Protein AF-A0A7X6HNA1-F1 (afdb_monomer_lite)

Radius of gyration: 26.07 Å; chains: 1; bounding box: 60×42×74 Å

Secondary structure (DSSP, 8-state):
-PPPPPPEEEEETTEEEEEEEPGGG--EEEEEE-TTS-EEEPPPBSSHHHHHHHHHHHHHHHHHHHHHHHHHHHHHHHHHHHHHHH-EEEEEEETTTEEEEEEEEE--S-HHHHHHHHHTTSB---SSTTT--EEEE-HHHHHHHHHHHHHHT-TTHHHHHHHHGGGTHHHHHHHHHHHHHH--

Structure (mmCIF, N/CA/C/O backbone):
data_AF-A0A7X6HNA1-F1
#
_entry.id   AF-A0A7X6HNA1-F1
#
loop_
_atom_site.group_PDB
_atom_site.id
_atom_site.type_symbol
_atom_site.label_atom_id
_atom_site.label_alt_id
_atom_site.label_comp_id
_atom_site.label_asym_id
_atom_site.label_entity_id
_atom_site.label_seq_id
_atom_site.pdbx_PDB_ins_code
_atom_site.Cartn_x
_atom_site.Cartn_y
_atom_site.Cartn_z
_atom_site.occupancy
_atom_site.B_iso_or_equiv
_atom_site.auth_seq_id
_atom_site.auth_comp_id
_atom_site.auth_asym_id
_atom_site.auth_atom_id
_atom_site.pdbx_PDB_model_num
ATOM 1 N N . MET A 1 1 ? -29.142 -7.183 45.580 1.00 52.72 1 MET A N 1
ATOM 2 C CA . MET A 1 1 ? -28.431 -7.664 44.374 1.00 52.72 1 MET A CA 1
ATOM 3 C C . MET A 1 1 ? -27.843 -6.462 43.647 1.00 52.72 1 MET A C 1
ATOM 5 O O . MET A 1 1 ? -28.552 -5.460 43.556 1.00 52.72 1 MET A O 1
ATOM 9 N N . PRO A 1 2 ? -26.581 -6.504 43.185 1.00 60.44 2 PRO A N 1
ATOM 10 C CA . PRO A 1 2 ? -26.037 -5.451 42.328 1.00 60.44 2 PRO A CA 1
ATOM 11 C C . PRO A 1 2 ? -26.862 -5.357 41.035 1.00 60.44 2 PRO A C 1
ATOM 13 O O . PRO A 1 2 ? -27.347 -6.368 40.528 1.00 60.44 2 PRO A O 1
ATOM 16 N N . LYS A 1 3 ? -27.082 -4.138 40.528 1.00 67.38 3 LYS A N 1
ATOM 17 C CA . LYS A 1 3 ? -27.811 -3.939 39.266 1.00 67.38 3 LYS A CA 1
ATOM 18 C C . LYS A 1 3 ? -27.011 -4.570 38.116 1.00 67.38 3 LYS A C 1
ATOM 20 O O . LYS A 1 3 ? -25.795 -4.381 38.088 1.00 67.38 3 LYS A O 1
ATOM 25 N N . PRO A 1 4 ? -27.663 -5.266 37.165 1.00 77.75 4 PRO A N 1
ATOM 26 C CA . PRO A 1 4 ? -26.974 -5.782 35.990 1.00 77.75 4 PRO A CA 1
ATOM 27 C C . PRO A 1 4 ? -26.351 -4.620 35.214 1.00 77.75 4 PRO A C 1
ATOM 29 O O . PRO A 1 4 ? -26.983 -3.570 35.040 1.00 77.75 4 PRO A O 1
ATOM 32 N N . PHE A 1 5 ? -25.103 -4.802 34.780 1.00 82.88 5 PHE A N 1
ATOM 33 C CA . PHE A 1 5 ? -24.411 -3.819 33.956 1.00 82.88 5 PHE A CA 1
ATOM 34 C C . PHE A 1 5 ? -25.204 -3.586 32.666 1.00 82.88 5 PHE A C 1
ATOM 36 O O . PHE A 1 5 ? -25.621 -4.536 32.003 1.00 82.88 5 PHE A O 1
ATOM 43 N N . ARG A 1 6 ? -25.433 -2.317 32.320 1.00 88.38 6 ARG A N 1
ATOM 44 C CA . ARG A 1 6 ? -26.079 -1.934 31.063 1.00 88.38 6 ARG A CA 1
ATOM 45 C C . ARG A 1 6 ? -24.996 -1.533 30.067 1.00 88.38 6 ARG A C 1
ATOM 47 O O . ARG A 1 6 ? -24.161 -0.713 30.445 1.00 88.38 6 ARG A O 1
ATOM 54 N N . PRO A 1 7 ? -25.016 -2.062 28.832 1.00 93.75 7 PRO A N 1
ATOM 55 C CA . PRO A 1 7 ? -24.074 -1.640 27.811 1.00 93.75 7 PRO A CA 1
ATOM 56 C C . PRO A 1 7 ? -24.101 -0.129 27.600 1.00 93.75 7 PRO A C 1
ATOM 58 O O . PRO A 1 7 ? -25.164 0.497 27.619 1.00 93.75 7 PRO A O 1
ATOM 61 N N . GLU A 1 8 ? -22.924 0.451 27.397 1.00 95.62 8 GLU A N 1
ATOM 62 C CA . GLU A 1 8 ? -22.761 1.882 27.157 1.00 95.62 8 GLU A CA 1
ATOM 63 C C . GLU A 1 8 ? -22.101 2.107 25.809 1.00 95.62 8 GLU A C 1
ATOM 65 O O . GLU A 1 8 ? -21.039 1.548 25.542 1.00 95.62 8 GLU A O 1
ATOM 70 N N . THR A 1 9 ? -22.706 2.964 24.992 1.00 97.19 9 THR A N 1
ATOM 71 C CA . THR A 1 9 ? -22.245 3.253 23.634 1.00 97.19 9 THR A CA 1
ATOM 72 C C . THR A 1 9 ? -21.719 4.678 23.528 1.00 97.19 9 THR A C 1
ATOM 74 O O . THR A 1 9 ? -22.339 5.621 24.022 1.00 97.19 9 THR A O 1
ATOM 77 N N . ARG A 1 10 ? -20.588 4.846 22.842 1.00 97.31 10 ARG A N 1
ATOM 78 C CA . ARG A 1 10 ? -20.017 6.139 22.447 1.00 97.31 10 ARG A CA 1
ATOM 79 C C . ARG A 1 10 ? -19.666 6.121 20.967 1.00 97.31 10 ARG A C 1
ATOM 81 O O . ARG A 1 10 ? -19.427 5.066 20.394 1.00 97.31 10 ARG A O 1
ATOM 88 N N . SER A 1 11 ? -19.624 7.301 20.358 1.00 95.38 11 SER A N 1
ATOM 89 C CA . SER A 1 11 ? -19.201 7.459 18.965 1.00 95.38 11 SER A CA 1
ATOM 90 C C . SER A 1 11 ? -17.741 7.901 18.888 1.00 95.38 11 SER A C 1
ATOM 92 O O . SER A 1 11 ? -17.325 8.785 19.639 1.00 95.38 11 SER A O 1
ATOM 94 N N . ARG A 1 12 ? -16.973 7.315 17.965 1.00 94.12 12 ARG A N 1
ATOM 95 C CA . ARG A 1 12 ? -15.605 7.739 17.626 1.00 94.12 12 ARG A CA 1
ATOM 96 C C . ARG A 1 12 ? -15.414 7.643 16.118 1.00 94.12 12 ARG A C 1
ATOM 98 O O . ARG A 1 12 ? -15.560 6.570 15.557 1.00 94.12 12 ARG A O 1
ATOM 105 N N . TYR A 1 13 ? -15.146 8.759 15.438 1.00 93.06 13 TYR A N 1
ATOM 106 C CA . TYR A 1 13 ? -15.016 8.801 13.969 1.00 93.06 13 TYR A CA 1
ATOM 107 C C . TYR A 1 13 ? -16.172 8.113 13.212 1.00 93.06 13 TYR A C 1
ATOM 109 O O . TYR A 1 13 ? -15.956 7.431 12.214 1.00 93.06 13 TYR A O 1
ATOM 117 N N . LYS A 1 14 ? -17.414 8.291 13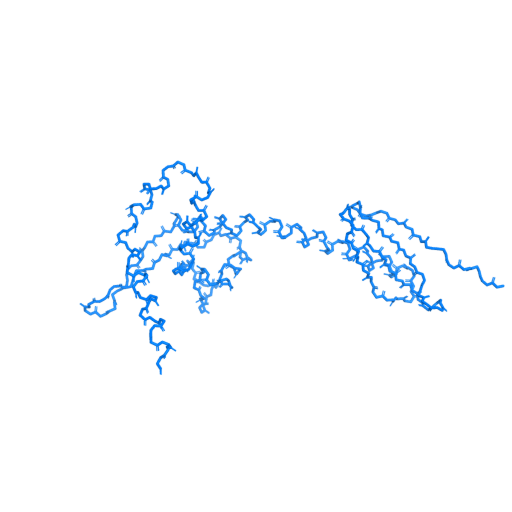.688 1.00 95.50 14 LYS A N 1
ATOM 118 C CA . LYS A 1 14 ? -18.637 7.630 13.180 1.00 95.50 14 LYS A CA 1
ATOM 119 C C . LYS A 1 14 ? -18.719 6.115 13.428 1.00 95.50 14 LYS A C 1
ATOM 121 O O . LYS A 1 14 ? -19.705 5.509 13.024 1.00 95.50 14 LYS A O 1
ATOM 126 N N . TRP A 1 15 ? -17.746 5.511 14.104 1.00 97.50 15 TRP A N 1
ATOM 127 C CA . TRP A 1 15 ? -17.880 4.164 14.652 1.00 97.50 15 TRP A CA 1
ATOM 128 C C . TRP A 1 15 ? -18.720 4.195 15.922 1.00 97.50 15 TRP A C 1
ATOM 130 O O . TRP A 1 15 ? -18.574 5.105 16.743 1.00 97.50 15 TRP A O 1
ATOM 140 N N . SER A 1 16 ? -19.555 3.176 16.100 1.00 98.00 16 SER A N 1
ATOM 141 C CA . SER A 1 16 ? -20.204 2.893 17.377 1.00 98.00 16 SER A CA 1
ATOM 142 C C . SER A 1 16 ? -19.268 2.041 18.220 1.00 98.00 16 SER A C 1
ATOM 144 O O . SER A 1 16 ? -18.814 1.001 17.762 1.00 98.00 16 SER A O 1
ATOM 146 N N . VAL A 1 17 ? -18.973 2.469 19.440 1.00 98.06 17 VAL A N 1
ATOM 147 C CA . VAL A 1 17 ? -18.101 1.763 20.381 1.00 98.06 17 VAL A CA 1
ATOM 148 C C . VAL A 1 17 ? -18.929 1.458 21.618 1.00 98.06 17 VAL A C 1
ATOM 150 O O . VAL A 1 17 ? -19.310 2.380 22.340 1.00 98.06 17 VAL A O 1
ATOM 153 N N . THR A 1 18 ? -19.237 0.186 21.845 1.00 98.12 18 THR A N 1
ATOM 154 C CA . THR A 1 18 ? -20.136 -0.259 22.912 1.00 98.12 18 THR A CA 1
ATOM 155 C C . THR A 1 18 ? -19.400 -1.166 23.884 1.00 98.12 18 THR A C 1
ATOM 157 O O . THR A 1 18 ? -18.843 -2.184 23.484 1.00 98.12 18 THR A O 1
ATOM 160 N N . ILE A 1 19 ? -19.411 -0.811 25.168 1.00 96.94 19 ILE A N 1
ATOM 161 C CA . ILE A 1 19 ? -18.873 -1.667 26.229 1.00 96.94 19 ILE A CA 1
ATOM 162 C C . ILE A 1 19 ? -19.932 -2.644 26.706 1.00 96.94 19 ILE A C 1
ATOM 164 O O . ILE A 1 19 ? -21.063 -2.255 26.996 1.00 96.94 19 ILE A O 1
ATOM 168 N N . TYR A 1 20 ? -19.502 -3.881 26.905 1.00 94.81 20 TYR A N 1
ATOM 169 C CA . TYR A 1 20 ? -20.259 -4.955 27.523 1.00 94.81 20 TYR A CA 1
ATOM 170 C C . TYR A 1 20 ? -19.520 -5.470 28.760 1.00 94.81 20 TYR A C 1
ATOM 172 O O . TYR A 1 20 ? -18.295 -5.379 28.854 1.00 94.81 20 TYR A O 1
ATOM 180 N N . ALA A 1 21 ? -20.269 -6.028 29.710 1.00 92.56 21 ALA A N 1
ATOM 181 C CA . ALA A 1 21 ? -19.689 -6.865 30.755 1.00 92.56 21 ALA A CA 1
ATOM 182 C C . ALA A 1 21 ? -19.438 -8.271 30.189 1.00 92.56 21 ALA A C 1
ATOM 184 O O . ALA A 1 21 ? -20.231 -8.761 29.380 1.00 92.56 21 ALA A O 1
ATOM 185 N N . GLY A 1 22 ? -18.346 -8.909 30.607 1.00 84.62 22 GLY A N 1
ATOM 186 C CA . GLY A 1 22 ? -18.059 -10.299 30.265 1.00 84.62 22 GLY A CA 1
ATOM 187 C C . GLY A 1 22 ? -19.101 -11.264 30.840 1.00 84.62 22 GLY A C 1
ATOM 188 O O . GLY A 1 22 ? -19.898 -10.911 31.719 1.00 84.62 22 GLY A O 1
ATOM 189 N N . SER A 1 23 ? -19.106 -12.500 30.336 1.00 78.56 23 SER A N 1
ATOM 190 C CA . SER A 1 23 ? -19.954 -13.570 30.872 1.00 78.56 23 SER A CA 1
ATOM 191 C C . SER A 1 23 ? -19.715 -13.736 32.375 1.00 78.56 23 SER A C 1
ATOM 193 O O . SER A 1 23 ? -18.582 -13.653 32.840 1.00 78.56 23 SER A O 1
ATOM 195 N N . GLU A 1 24 ? -20.797 -13.921 33.135 1.00 74.12 24 GLU A N 1
ATOM 196 C CA . GLU A 1 24 ? -20.781 -14.026 34.607 1.00 74.12 24 GLU A CA 1
ATOM 197 C C . GLU A 1 24 ? -20.286 -12.766 35.350 1.00 74.12 24 GLU A C 1
ATOM 199 O O . GLU A 1 24 ? -20.040 -12.801 36.552 1.00 74.12 24 GLU A O 1
ATOM 204 N N . GLY A 1 25 ? -20.194 -11.620 34.662 1.00 67.38 25 GLY A N 1
ATOM 205 C CA . GLY A 1 25 ? -19.756 -10.356 35.263 1.00 67.38 25 GLY A CA 1
ATOM 206 C C . GLY A 1 25 ? -18.242 -10.249 35.440 1.00 67.38 25 GLY A C 1
ATOM 207 O O . GLY A 1 25 ? -17.772 -9.352 36.142 1.00 67.38 25 GLY A O 1
ATOM 208 N N . VAL A 1 26 ? -17.477 -11.142 34.806 1.00 82.50 26 VAL A N 1
ATOM 209 C CA . VAL A 1 26 ? -16.015 -11.110 34.837 1.00 82.50 26 VAL A CA 1
ATOM 210 C C . VAL A 1 26 ? -15.509 -10.178 33.738 1.00 82.50 26 VAL A C 1
ATOM 212 O O . VAL A 1 26 ? -15.507 -10.516 32.556 1.00 82.50 26 VAL A O 1
ATOM 215 N N . GLY A 1 27 ? -15.080 -8.985 34.147 1.00 91.69 27 GLY A N 1
ATOM 216 C CA . GLY A 1 27 ? -14.442 -7.998 33.279 1.00 91.69 27 GLY A CA 1
ATOM 217 C C . GLY A 1 27 ? -15.374 -7.309 32.276 1.00 91.69 27 GLY A C 1
ATOM 218 O O . GLY A 1 27 ? -16.601 -7.408 32.331 1.00 91.69 27 GLY A O 1
ATOM 219 N N . PHE A 1 28 ? -14.760 -6.572 31.357 1.00 95.50 28 PHE A N 1
ATOM 220 C CA . PHE A 1 28 ? -15.397 -5.748 30.337 1.00 95.50 28 PHE A CA 1
ATOM 221 C C . PHE A 1 28 ? -14.716 -5.966 28.993 1.00 95.50 28 PHE A C 1
ATOM 223 O O . PHE A 1 28 ? -13.505 -6.140 28.937 1.00 95.50 28 PHE A O 1
ATOM 230 N N . TYR A 1 29 ? -15.473 -5.896 27.908 1.00 95.81 29 TYR A N 1
ATOM 231 C CA . TYR A 1 29 ? -14.929 -5.850 26.554 1.00 95.81 29 TYR A CA 1
ATOM 232 C C . TYR A 1 29 ? -15.700 -4.826 25.733 1.00 95.81 29 TYR A C 1
ATOM 234 O O . TYR A 1 29 ? -16.777 -4.369 26.130 1.00 95.81 29 TYR A O 1
ATOM 242 N N . THR A 1 30 ? -15.151 -4.481 24.577 1.00 97.44 30 THR A N 1
ATOM 243 C CA . THR A 1 30 ? -15.739 -3.485 23.693 1.00 97.44 30 THR A CA 1
ATOM 244 C C . THR A 1 30 ? -16.028 -4.089 22.331 1.00 97.44 30 THR A C 1
ATOM 246 O O . THR A 1 30 ? -15.174 -4.757 21.751 1.00 97.44 30 THR A O 1
ATOM 249 N N . GLU A 1 31 ? -17.223 -3.825 21.810 1.00 98.12 31 GLU A N 1
ATOM 250 C CA . GLU A 1 31 ? -17.587 -4.054 20.416 1.00 98.12 31 GLU A CA 1
ATOM 251 C C . GLU A 1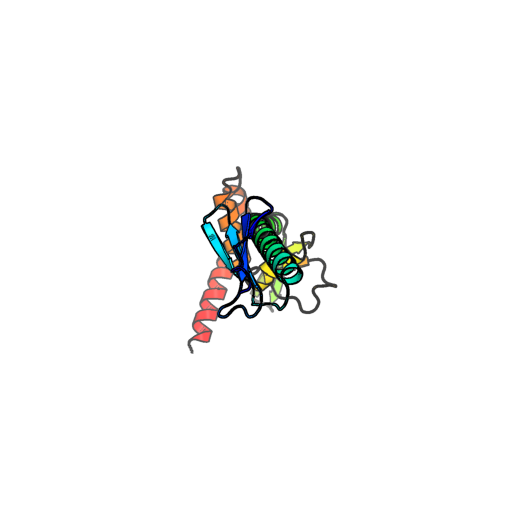 31 ? -17.568 -2.719 19.665 1.00 98.12 31 GLU A C 1
ATOM 253 O O . GLU A 1 31 ? -18.215 -1.749 20.065 1.00 98.12 31 GLU A O 1
ATOM 258 N N . CYS A 1 32 ? -16.809 -2.664 18.578 1.00 98.00 32 CYS A N 1
ATOM 259 C CA . CYS A 1 32 ? -16.664 -1.505 17.713 1.00 98.00 32 CYS A CA 1
ATOM 260 C C . CYS A 1 32 ? -17.304 -1.818 16.359 1.00 98.00 32 CYS A C 1
ATOM 262 O O . CYS A 1 32 ? -16.845 -2.715 15.655 1.00 98.00 32 CYS A O 1
ATOM 264 N N . ILE A 1 33 ? -18.331 -1.065 15.974 1.00 98.00 33 ILE A N 1
ATOM 265 C CA . ILE A 1 33 ? -19.058 -1.234 14.714 1.00 98.00 33 ILE A CA 1
ATOM 266 C C . ILE A 1 33 ? -18.724 -0.068 13.786 1.00 98.00 33 ILE A C 1
ATOM 268 O O . ILE A 1 33 ? -18.934 1.100 14.133 1.00 98.00 33 ILE A O 1
ATOM 272 N N . SER A 1 34 ? -18.203 -0.384 12.604 1.00 97.06 34 SER A N 1
ATOM 273 C CA . SER A 1 34 ? -17.822 0.599 11.595 1.00 97.06 34 SER A CA 1
ATOM 274 C C . SER A 1 34 ? -19.037 1.191 10.876 1.00 97.06 34 SER A C 1
ATOM 276 O O . SER A 1 34 ? -20.095 0.560 10.823 1.00 97.06 34 SER A O 1
ATOM 278 N N . PRO A 1 35 ? -18.892 2.355 10.214 1.00 95.25 35 PRO A N 1
ATOM 279 C CA . PRO A 1 35 ? -19.945 2.914 9.363 1.00 95.25 35 PRO A CA 1
ATOM 280 C C . PRO A 1 35 ? -20.406 1.982 8.232 1.00 95.25 35 PRO A C 1
ATOM 282 O O . PRO A 1 35 ? -21.491 2.166 7.692 1.00 95.25 35 PRO A O 1
ATOM 285 N N . LYS A 1 36 ? -19.575 1.000 7.856 1.00 94.12 36 LYS A N 1
ATOM 286 C CA . LYS A 1 36 ? -19.866 -0.001 6.821 1.00 94.12 36 LYS A CA 1
ATOM 287 C C . LYS A 1 36 ? -20.388 -1.324 7.407 1.00 94.12 36 LYS A C 1
ATOM 289 O O . LYS A 1 36 ? -20.547 -2.284 6.666 1.00 94.12 36 LYS A O 1
ATOM 294 N N . GLY A 1 37 ? -20.616 -1.392 8.722 1.00 94.81 37 GLY A N 1
ATOM 295 C CA . GLY A 1 37 ? -21.125 -2.581 9.412 1.00 94.81 37 GLY A CA 1
ATOM 296 C C . GLY A 1 37 ? -20.066 -3.619 9.801 1.00 94.81 37 GLY A C 1
ATOM 297 O O . GLY A 1 37 ? -20.430 -4.703 10.245 1.00 94.81 37 GLY A O 1
ATOM 298 N N . ALA A 1 38 ? -18.770 -3.318 9.664 1.00 95.38 38 ALA A N 1
ATOM 299 C CA . ALA A 1 38 ? -17.714 -4.215 10.139 1.00 95.38 38 ALA A CA 1
ATOM 300 C C . ALA A 1 38 ? -17.660 -4.198 11.671 1.00 95.38 38 ALA A C 1
ATOM 302 O O . ALA A 1 38 ? -17.702 -3.123 12.268 1.00 95.38 38 ALA A O 1
ATOM 303 N N . ILE A 1 39 ? -17.544 -5.368 12.295 1.00 97.56 39 ILE A N 1
ATOM 304 C CA . ILE A 1 39 ? -17.547 -5.515 13.753 1.00 97.56 39 ILE A CA 1
ATOM 305 C C . ILE A 1 39 ? -16.159 -5.954 14.210 1.00 97.56 39 ILE A C 1
ATOM 307 O O . ILE A 1 39 ? -15.644 -6.971 13.750 1.00 97.56 39 ILE A O 1
ATOM 311 N N . LEU A 1 40 ? -15.573 -5.204 15.139 1.00 97.38 40 LEU A N 1
ATOM 312 C CA . LEU A 1 40 ? -14.322 -5.535 15.815 1.00 97.38 40 LEU A CA 1
ATOM 313 C C . LEU A 1 40 ? -14.580 -5.672 17.315 1.00 97.38 40 LEU A C 1
ATOM 315 O O . LEU A 1 40 ? -15.389 -4.934 17.872 1.00 97.38 40 LEU A O 1
ATOM 319 N N . ARG A 1 41 ? -13.890 -6.597 17.981 1.00 97.19 41 ARG A N 1
ATOM 320 C CA . ARG A 1 41 ? -14.023 -6.809 19.427 1.00 97.19 41 ARG A CA 1
ATOM 321 C C . ARG A 1 41 ? -12.665 -6.790 20.105 1.00 97.19 41 ARG A C 1
ATOM 323 O O . ARG A 1 41 ? -11.686 -7.271 19.541 1.00 97.19 41 ARG A O 1
ATOM 330 N N . THR A 1 42 ? -12.616 -6.219 21.301 1.00 96.81 42 THR A N 1
ATOM 331 C CA . THR A 1 42 ? -11.433 -6.295 22.162 1.00 96.81 42 THR A CA 1
ATOM 332 C C . THR A 1 42 ? -11.442 -7.584 22.972 1.00 96.81 42 THR A C 1
ATOM 334 O O . THR A 1 42 ? -12.474 -8.241 23.118 1.00 96.81 42 THR A O 1
ATOM 337 N N . GLU A 1 43 ? -10.295 -7.907 23.558 1.00 94.56 43 GLU A N 1
ATOM 338 C CA . GLU A 1 43 ? -10.230 -8.884 24.639 1.00 94.56 43 GLU A CA 1
ATOM 339 C C . GLU A 1 43 ? -10.951 -8.356 25.892 1.00 94.56 43 GLU A C 1
ATOM 341 O O . GLU A 1 43 ? -11.266 -7.163 26.004 1.00 94.56 43 GLU A O 1
ATOM 346 N N . ILE A 1 44 ? -11.233 -9.264 26.827 1.00 95.00 44 ILE A N 1
ATOM 347 C CA . ILE A 1 44 ? -11.818 -8.922 28.124 1.00 95.00 44 ILE A CA 1
ATOM 348 C C . ILE A 1 44 ? -10.727 -8.321 29.018 1.00 95.00 44 ILE A C 1
ATOM 350 O O . ILE A 1 44 ? -9.638 -8.875 29.146 1.00 95.00 44 ILE A O 1
ATOM 354 N N . CYS A 1 45 ? -11.030 -7.211 29.685 1.00 94.00 45 CYS A N 1
ATOM 355 C CA . CYS A 1 45 ? -10.165 -6.565 30.665 1.00 94.00 45 CYS A CA 1
ATOM 356 C C . CYS A 1 45 ? -10.885 -6.316 31.994 1.00 94.00 45 CYS A C 1
ATOM 358 O O . CYS A 1 45 ? -12.109 -6.352 32.084 1.00 94.00 45 CYS A O 1
ATOM 360 N N . ASN A 1 46 ? -10.123 -6.035 33.048 1.00 92.69 46 ASN A N 1
ATOM 361 C CA . ASN A 1 46 ? -10.655 -6.016 34.415 1.00 92.69 46 ASN A CA 1
ATOM 362 C C . ASN A 1 46 ? -11.505 -4.782 34.741 1.00 92.69 46 ASN A C 1
ATOM 364 O O . ASN A 1 46 ? -12.329 -4.827 35.651 1.00 92.69 46 ASN A O 1
ATOM 368 N N . ASP A 1 47 ? -11.323 -3.682 34.010 1.00 93.44 47 ASP A N 1
ATOM 369 C CA . ASP A 1 47 ? -12.025 -2.432 34.265 1.00 93.44 47 ASP A CA 1
ATOM 370 C C . ASP A 1 47 ? -12.555 -1.780 32.982 1.00 93.44 47 ASP A C 1
ATOM 372 O O . ASP A 1 47 ? -12.064 -1.979 31.869 1.00 93.44 47 ASP A O 1
ATOM 376 N N . LYS A 1 48 ? -13.588 -0.960 33.166 1.00 93.50 48 LYS A N 1
ATOM 377 C CA . LYS A 1 48 ? -14.293 -0.265 32.090 1.00 93.50 48 LYS A CA 1
ATOM 378 C C . LYS A 1 48 ? -13.432 0.791 31.387 1.00 93.50 48 LYS A C 1
ATOM 380 O O . LYS A 1 48 ? -13.639 1.051 30.204 1.00 93.50 48 LYS A O 1
ATOM 385 N N . GLY A 1 49 ? -12.507 1.432 32.103 1.00 95.00 49 GLY A N 1
ATOM 386 C CA . GLY A 1 49 ? -11.607 2.435 31.533 1.00 95.00 49 GLY A CA 1
ATOM 387 C C . GLY A 1 49 ? -10.664 1.804 30.513 1.00 95.00 49 GLY A C 1
ATOM 388 O O . GLY A 1 49 ? -10.567 2.287 29.384 1.00 95.00 49 GLY A O 1
ATOM 389 N N . SER A 1 50 ? -10.069 0.669 30.876 1.00 96.12 50 SER A N 1
ATOM 390 C CA . SER A 1 50 ? -9.255 -0.153 29.982 1.00 96.12 50 SER A CA 1
ATOM 391 C C . SER A 1 50 ? -10.045 -0.618 28.760 1.00 96.12 50 SER A C 1
ATOM 393 O O . SER A 1 50 ? -9.546 -0.494 27.643 1.00 96.12 50 SER A O 1
ATOM 395 N N . ALA A 1 51 ? -11.298 -1.059 28.926 1.00 96.38 51 ALA A N 1
ATOM 396 C CA . ALA A 1 51 ? -12.131 -1.496 27.800 1.00 96.38 51 ALA A CA 1
ATOM 397 C C . ALA A 1 51 ? -12.400 -0.346 26.814 1.00 96.38 51 ALA A C 1
ATOM 399 O O . ALA A 1 51 ? -12.263 -0.529 25.600 1.00 96.38 51 ALA A O 1
ATOM 400 N N . TRP A 1 52 ? -12.697 0.862 27.316 1.00 97.44 52 TRP A N 1
ATOM 401 C CA . TRP A 1 52 ? -12.829 2.054 26.469 1.00 97.44 52 TRP A CA 1
ATOM 402 C C . TRP A 1 52 ? -11.542 2.340 25.701 1.00 97.44 52 TRP A C 1
ATOM 404 O O . TRP A 1 52 ? -11.588 2.550 24.489 1.00 97.44 52 TRP A O 1
ATOM 414 N N . GLN A 1 53 ? -10.399 2.336 26.391 1.00 97.38 53 GLN A N 1
ATOM 415 C CA . GLN A 1 53 ? -9.113 2.632 25.768 1.00 97.38 53 GLN A CA 1
ATOM 416 C C . GLN A 1 53 ? -8.760 1.601 24.691 1.00 97.38 53 GLN A C 1
ATOM 418 O O . GLN A 1 53 ? -8.354 1.980 23.593 1.00 97.38 53 GLN A O 1
ATOM 423 N N . GLN A 1 54 ? -8.959 0.310 24.966 1.00 97.44 54 GLN A N 1
ATOM 424 C CA . GLN A 1 54 ? -8.741 -0.750 23.983 1.00 97.44 54 GLN A CA 1
ATOM 425 C C . GLN A 1 54 ? -9.662 -0.590 22.770 1.00 97.44 54 GLN A C 1
ATOM 427 O O . GLN A 1 54 ? -9.192 -0.689 21.637 1.00 97.44 54 GLN A O 1
ATOM 432 N N . GLY A 1 55 ? -10.945 -0.284 22.988 1.00 97.88 55 GLY A N 1
ATOM 433 C CA . GLY A 1 55 ? -11.910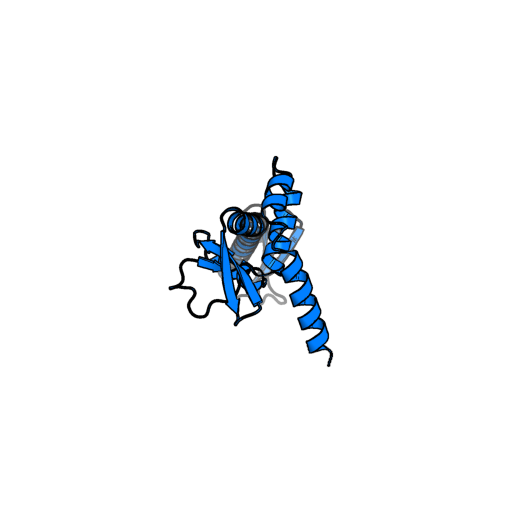 -0.063 21.912 1.00 97.88 55 GLY A CA 1
ATOM 434 C C . GLY A 1 55 ? -11.537 1.122 21.025 1.00 97.88 55 GLY A C 1
ATOM 435 O O . GLY A 1 55 ? -11.553 1.014 19.801 1.00 97.88 55 GLY A O 1
ATOM 436 N N . TYR A 1 56 ? -11.121 2.239 21.626 1.00 98.00 56 TYR A N 1
ATOM 437 C CA . TYR A 1 56 ? -10.644 3.406 20.883 1.00 98.00 56 TYR A CA 1
ATOM 438 C C . TYR A 1 56 ? -9.359 3.116 20.107 1.00 98.00 56 TYR A C 1
ATOM 440 O O . TYR A 1 56 ? -9.300 3.426 18.921 1.00 98.00 56 TYR A O 1
ATOM 448 N N . ASN A 1 57 ? -8.381 2.447 20.722 1.00 97.88 57 ASN A N 1
ATOM 449 C CA . ASN A 1 57 ? -7.154 2.031 20.040 1.00 97.88 57 ASN A CA 1
ATOM 450 C C . ASN A 1 57 ? -7.439 1.069 18.876 1.00 97.88 57 ASN A C 1
ATOM 452 O O . ASN A 1 57 ? -6.696 1.036 17.898 1.00 97.88 57 ASN A O 1
ATOM 456 N N . LEU A 1 58 ? -8.479 0.240 18.986 1.00 97.56 58 LEU A N 1
ATOM 457 C CA . LEU A 1 58 ? -8.899 -0.669 17.922 1.00 97.56 58 LEU A CA 1
ATOM 458 C C . LEU A 1 58 ? -9.515 0.097 16.744 1.00 97.56 58 LEU A C 1
ATOM 460 O O . LEU A 1 58 ? -9.142 -0.157 15.602 1.00 97.56 58 LEU A O 1
ATOM 464 N N . VAL A 1 59 ? -10.385 1.075 17.020 1.00 97.88 59 VAL A N 1
ATOM 465 C CA . VAL A 1 59 ? -10.953 1.966 15.992 1.00 97.88 59 VAL A CA 1
ATOM 466 C C . VAL A 1 59 ? -9.861 2.785 15.305 1.00 97.88 59 VAL A C 1
ATOM 468 O O . VAL A 1 59 ? -9.827 2.839 14.079 1.00 97.88 59 VAL A O 1
ATOM 471 N N . ASP A 1 60 ? -8.947 3.386 16.069 1.00 97.25 60 ASP A N 1
ATOM 472 C CA . ASP A 1 60 ? -7.870 4.215 15.517 1.00 97.25 60 ASP A CA 1
ATOM 473 C C . ASP A 1 60 ? -6.958 3.403 14.591 1.00 97.25 60 ASP A C 1
ATOM 475 O O . ASP A 1 60 ? -6.643 3.851 13.489 1.00 97.25 60 ASP A O 1
ATOM 479 N N . ARG A 1 61 ? -6.595 2.176 14.995 1.00 96.94 61 ARG A N 1
ATOM 480 C CA . ARG A 1 61 ? -5.821 1.255 14.151 1.00 96.94 61 ARG A CA 1
ATOM 481 C C . ARG A 1 61 ? -6.563 0.890 12.870 1.00 96.94 61 ARG A C 1
ATOM 483 O O . ARG A 1 61 ? -5.974 0.994 11.802 1.00 96.94 61 ARG A O 1
ATOM 490 N N . ALA A 1 62 ? -7.841 0.526 12.964 1.00 96.31 62 ALA A N 1
ATOM 491 C CA . ALA A 1 62 ? -8.642 0.165 11.796 1.00 96.31 62 ALA A CA 1
ATOM 492 C C . ALA A 1 62 ? -8.767 1.328 10.794 1.00 96.31 62 ALA A C 1
ATOM 494 O O . ALA A 1 62 ? -8.674 1.128 9.585 1.00 96.31 62 ALA A O 1
ATOM 495 N N . ILE A 1 63 ? -8.936 2.558 11.288 1.00 95.69 63 ILE A N 1
ATOM 496 C CA . ILE A 1 63 ? -8.976 3.757 10.441 1.00 95.69 63 ILE A CA 1
ATOM 497 C C . ILE A 1 63 ? -7.615 4.004 9.793 1.00 95.69 63 ILE A C 1
ATOM 499 O O . ILE A 1 63 ? -7.551 4.261 8.591 1.00 95.69 63 ILE A O 1
ATOM 503 N N . GLN A 1 64 ? -6.531 3.917 10.564 1.00 95.75 64 GLN A N 1
ATOM 504 C CA . GLN A 1 64 ? -5.186 4.126 10.040 1.00 95.75 64 GLN A CA 1
ATOM 505 C C . GLN A 1 64 ? -4.827 3.087 8.972 1.00 95.75 64 GLN A C 1
ATOM 507 O O . GLN A 1 64 ? -4.231 3.435 7.952 1.00 95.75 64 GLN A O 1
ATOM 512 N N . GLU A 1 65 ? -5.220 1.832 9.172 1.00 95.25 65 GLU A N 1
ATOM 513 C CA . GLU A 1 65 ? -5.052 0.758 8.198 1.00 95.25 65 GLU A CA 1
ATOM 514 C C . GLU A 1 65 ? -5.862 1.028 6.923 1.00 95.25 65 GLU A C 1
ATOM 516 O O . GLU A 1 65 ? -5.314 0.957 5.824 1.00 95.25 65 GLU A O 1
ATOM 521 N N . GLU A 1 66 ? -7.131 1.439 7.037 1.00 94.19 66 GLU A N 1
ATOM 522 C CA . GLU A 1 66 ? -7.944 1.803 5.869 1.00 94.19 66 GLU A CA 1
ATOM 523 C C . GLU A 1 66 ? -7.326 2.974 5.087 1.00 94.19 66 GLU A C 1
ATOM 525 O O . GLU A 1 66 ? -7.264 2.931 3.856 1.00 94.19 66 GLU A O 1
ATOM 530 N N . LEU A 1 67 ? -6.842 4.011 5.777 1.00 94.50 67 LEU A N 1
ATOM 531 C CA . LEU A 1 67 ? -6.173 5.152 5.146 1.00 94.50 67 LEU A CA 1
ATOM 532 C C . LEU A 1 67 ? -4.881 4.734 4.441 1.00 94.50 67 LEU A C 1
ATOM 534 O O . LEU A 1 67 ? -4.661 5.118 3.292 1.00 94.50 67 LEU A O 1
ATOM 538 N N . THR A 1 68 ? -4.065 3.913 5.102 1.00 95.44 68 THR A N 1
ATOM 539 C CA . THR A 1 68 ? -2.812 3.387 4.545 1.00 95.44 68 THR A CA 1
ATOM 540 C C . THR A 1 68 ? -3.088 2.540 3.306 1.00 95.44 68 THR A C 1
ATOM 542 O O . THR A 1 68 ? -2.450 2.728 2.274 1.00 95.44 68 THR A O 1
ATOM 545 N N . ASN A 1 69 ? -4.105 1.677 3.347 1.00 95.44 69 ASN A N 1
ATOM 546 C CA . ASN A 1 69 ? -4.501 0.852 2.208 1.00 95.44 69 ASN A CA 1
ATOM 547 C C . ASN A 1 69 ? -4.991 1.697 1.025 1.00 95.44 69 ASN A C 1
ATOM 549 O O . ASN A 1 69 ? -4.596 1.446 -0.116 1.00 95.44 69 ASN A O 1
ATOM 553 N N . ARG A 1 70 ? -5.800 2.736 1.275 1.00 95.81 70 ARG A N 1
ATOM 554 C CA . ARG A 1 70 ? -6.237 3.672 0.223 1.00 95.81 70 ARG A CA 1
ATOM 555 C C . ARG A 1 70 ? -5.060 4.415 -0.401 1.00 95.81 70 ARG A C 1
ATOM 557 O O . ARG A 1 70 ? -4.991 4.505 -1.623 1.00 95.81 70 ARG A O 1
ATOM 564 N N . TYR A 1 71 ? -4.138 4.910 0.423 1.00 96.56 71 TYR A N 1
ATOM 565 C CA . TYR A 1 71 ? -2.922 5.561 -0.055 1.00 96.56 71 TYR A CA 1
ATOM 566 C C . TYR A 1 71 ? -2.091 4.605 -0.917 1.00 96.56 71 TYR A C 1
ATOM 568 O O . TYR A 1 71 ? -1.804 4.917 -2.070 1.00 96.56 71 TYR A O 1
ATOM 576 N N . ASN A 1 72 ? -1.800 3.404 -0.414 1.00 97.00 72 ASN A N 1
ATOM 577 C CA . ASN A 1 72 ? -0.999 2.392 -1.104 1.00 97.00 72 ASN A CA 1
ATOM 578 C C . ASN A 1 72 ? -1.615 1.943 -2.436 1.00 97.00 72 ASN A C 1
ATOM 580 O O . ASN A 1 72 ? -0.885 1.691 -3.393 1.00 97.00 72 ASN A O 1
ATOM 584 N N . THR A 1 73 ? -2.947 1.884 -2.524 1.00 96.81 73 THR A N 1
ATOM 585 C CA . THR A 1 73 ? -3.666 1.533 -3.764 1.00 96.81 73 THR A CA 1
ATOM 586 C C . THR A 1 73 ? -3.349 2.501 -4.909 1.00 96.81 73 THR A C 1
ATOM 588 O O . THR A 1 73 ? -3.363 2.100 -6.067 1.00 96.81 73 THR A O 1
ATOM 591 N N . ILE A 1 74 ? -3.024 3.758 -4.596 1.00 96.56 74 ILE A N 1
ATOM 592 C CA . ILE A 1 74 ? -2.712 4.803 -5.579 1.00 96.56 74 ILE A CA 1
ATOM 593 C C . ILE A 1 74 ? -1.197 5.015 -5.687 1.00 96.56 74 ILE A C 1
ATOM 595 O O . ILE A 1 74 ? -0.637 5.017 -6.782 1.00 96.56 74 ILE A O 1
ATOM 599 N N . ALA A 1 75 ? -0.520 5.181 -4.551 1.00 97.81 75 ALA A N 1
ATOM 600 C CA . ALA A 1 75 ? 0.888 5.549 -4.494 1.00 97.81 75 ALA A CA 1
ATOM 601 C C . ALA A 1 75 ? 1.797 4.478 -5.100 1.00 97.81 75 ALA A C 1
ATOM 603 O O . ALA A 1 75 ? 2.736 4.817 -5.819 1.00 97.81 75 ALA A O 1
ATOM 604 N N . ILE A 1 76 ? 1.510 3.195 -4.859 1.00 98.31 76 ILE A N 1
ATOM 605 C CA . ILE A 1 76 ? 2.342 2.102 -5.365 1.00 98.31 76 ILE A CA 1
ATOM 606 C C . ILE A 1 76 ? 2.355 2.049 -6.904 1.00 98.31 76 ILE A C 1
ATOM 608 O O . ILE A 1 76 ? 3.446 2.127 -7.474 1.00 98.31 76 ILE A O 1
ATOM 612 N N . PRO A 1 77 ? 1.205 1.931 -7.604 1.00 97.94 77 PRO A N 1
ATOM 613 C CA . PRO A 1 77 ? 1.215 1.857 -9.063 1.00 97.94 77 PRO A CA 1
ATOM 614 C C . PRO A 1 77 ? 1.761 3.132 -9.714 1.00 97.94 77 PRO A C 1
ATOM 616 O O . PRO A 1 77 ? 2.531 3.036 -10.668 1.00 97.94 77 PRO A O 1
ATOM 619 N N . LEU A 1 78 ? 1.437 4.316 -9.179 1.00 97.50 78 LEU A N 1
ATOM 620 C CA . LEU A 1 78 ? 1.981 5.572 -9.703 1.00 97.50 78 LEU A CA 1
ATOM 621 C C . LEU A 1 78 ? 3.499 5.662 -9.531 1.00 97.50 78 LEU A C 1
ATOM 623 O O . LEU A 1 78 ? 4.187 6.095 -10.449 1.00 97.50 78 LEU A O 1
ATOM 627 N N . THR A 1 79 ? 4.033 5.223 -8.389 1.00 98.25 79 THR A N 1
ATOM 628 C CA . THR A 1 79 ? 5.485 5.213 -8.160 1.00 98.25 79 THR A CA 1
ATOM 629 C C . THR A 1 79 ? 6.187 4.274 -9.136 1.00 98.25 79 THR A C 1
ATOM 631 O O . THR A 1 79 ? 7.181 4.668 -9.736 1.00 98.25 79 THR A O 1
ATOM 634 N N . LEU A 1 80 ? 5.656 3.066 -9.360 1.00 98.25 80 LEU A N 1
ATOM 635 C CA . LEU A 1 80 ? 6.228 2.136 -10.337 1.00 98.25 80 LEU A CA 1
ATOM 636 C C . LEU A 1 80 ? 6.224 2.724 -11.758 1.00 98.25 80 LEU A C 1
ATOM 638 O O . LEU A 1 80 ? 7.236 2.660 -12.453 1.00 98.25 80 LEU A O 1
ATOM 642 N N . ALA A 1 81 ? 5.109 3.333 -12.170 1.00 96.69 81 ALA A N 1
ATOM 643 C CA . ALA A 1 81 ? 4.990 3.985 -13.471 1.00 96.69 81 ALA A CA 1
ATOM 644 C C . ALA A 1 81 ? 5.989 5.145 -13.628 1.00 96.69 81 ALA A C 1
ATOM 646 O O . ALA A 1 81 ? 6.664 5.244 -14.650 1.00 96.69 81 ALA A O 1
ATOM 647 N N . LEU A 1 82 ? 6.137 5.989 -12.601 1.00 96.81 82 LEU A N 1
ATOM 648 C CA . LEU A 1 82 ? 7.104 7.089 -12.598 1.00 96.81 82 LEU A CA 1
ATOM 649 C C . LEU A 1 82 ? 8.547 6.589 -12.677 1.00 96.81 82 LEU A C 1
ATOM 651 O O . LEU A 1 82 ? 9.328 7.140 -13.450 1.00 96.81 82 LEU A O 1
ATOM 655 N N . LEU A 1 83 ? 8.899 5.543 -11.925 1.00 96.94 83 LEU A N 1
ATOM 656 C CA . LEU A 1 83 ? 10.223 4.920 -11.997 1.00 96.94 83 LEU A CA 1
ATOM 657 C C . LEU A 1 83 ? 10.515 4.395 -13.406 1.00 96.94 83 LEU A C 1
ATOM 659 O O . LEU A 1 83 ? 11.616 4.588 -13.909 1.00 96.94 83 LEU A O 1
ATOM 663 N N . TYR A 1 84 ? 9.534 3.775 -14.064 1.00 94.81 84 TYR A N 1
ATOM 664 C CA . TYR A 1 84 ? 9.697 3.308 -15.439 1.00 94.81 84 TYR A CA 1
ATOM 665 C C . TYR A 1 84 ? 9.910 4.471 -16.418 1.00 94.81 84 TYR A C 1
ATOM 667 O O . TYR A 1 84 ? 10.897 4.474 -17.153 1.00 94.81 84 TYR A O 1
ATOM 675 N N . VAL A 1 85 ? 9.036 5.483 -16.395 1.00 93.56 85 VAL A N 1
ATOM 676 C CA . VAL A 1 85 ? 9.079 6.610 -17.347 1.00 93.56 85 VAL A CA 1
ATOM 677 C C . VAL A 1 85 ? 10.320 7.484 -17.156 1.00 93.56 85 VAL A C 1
ATOM 679 O O . VAL A 1 85 ? 10.931 7.893 -18.136 1.00 93.56 85 VAL A O 1
ATOM 682 N N . SER A 1 86 ? 10.715 7.751 -15.910 1.00 93.62 86 SER A N 1
ATOM 683 C CA . SER A 1 86 ? 11.903 8.563 -15.589 1.00 93.62 86 SER A CA 1
ATOM 684 C C . SER A 1 86 ? 13.215 7.773 -15.572 1.00 93.62 86 SER A C 1
ATOM 686 O O . SER A 1 86 ? 14.285 8.352 -15.371 1.00 93.62 86 SER A O 1
ATOM 688 N N . GLY A 1 87 ? 13.130 6.454 -15.740 1.00 93.19 87 GLY A N 1
ATOM 689 C CA . GLY A 1 87 ? 14.278 5.569 -15.793 1.00 93.19 87 GLY A CA 1
ATOM 690 C C . GLY A 1 87 ? 15.073 5.702 -17.087 1.00 93.19 87 GLY A C 1
ATOM 691 O O . GLY A 1 87 ? 14.662 6.339 -18.055 1.00 93.19 87 GLY A O 1
ATOM 692 N N . TRP A 1 88 ? 16.224 5.051 -17.095 1.00 91.62 88 TRP A N 1
ATOM 693 C CA . TRP A 1 88 ? 17.092 4.902 -18.250 1.00 91.62 88 TRP A CA 1
ATOM 694 C C . TRP A 1 88 ? 17.496 3.441 -18.388 1.00 91.62 88 TRP A C 1
ATOM 696 O O . TRP A 1 88 ? 17.456 2.677 -17.419 1.00 91.62 88 TRP A O 1
ATOM 706 N N . ASP A 1 89 ? 17.894 3.062 -19.593 1.00 87.62 89 ASP A N 1
ATOM 707 C CA . ASP A 1 89 ? 18.415 1.728 -19.839 1.00 87.62 89 ASP A CA 1
ATOM 708 C C . ASP A 1 89 ? 19.927 1.716 -19.630 1.00 87.62 89 ASP A C 1
ATOM 710 O O . ASP A 1 89 ? 20.633 2.654 -20.006 1.00 87.62 89 ASP A O 1
ATOM 714 N N . GLU A 1 90 ? 20.418 0.654 -19.009 1.00 84.94 90 GLU A N 1
ATOM 715 C CA . GLU A 1 90 ? 21.839 0.400 -18.827 1.00 84.94 90 GLU A CA 1
ATOM 716 C C . GLU A 1 90 ? 22.161 -0.967 -19.422 1.00 84.94 90 GLU A C 1
ATOM 718 O O . GLU A 1 90 ? 21.518 -1.964 -19.091 1.00 84.94 90 GLU A O 1
ATOM 723 N N . GLU A 1 91 ? 23.128 -0.995 -20.334 1.00 80.50 91 GLU A N 1
ATOM 724 C CA . GLU A 1 91 ? 23.583 -2.211 -20.998 1.00 80.50 91 GLU A CA 1
ATOM 725 C C . GLU A 1 91 ? 24.862 -2.710 -20.328 1.00 80.50 91 GLU A C 1
ATOM 727 O O . GLU A 1 91 ? 25.818 -1.958 -20.129 1.00 80.50 91 GLU A O 1
ATOM 732 N N . TYR A 1 92 ? 24.875 -3.993 -19.986 1.00 70.56 92 TYR A N 1
ATOM 733 C CA . TYR A 1 92 ? 26.033 -4.692 -19.456 1.00 70.56 92 TYR A CA 1
ATOM 734 C C . TYR A 1 92 ? 26.492 -5.746 -20.453 1.00 70.56 92 TYR A C 1
ATOM 736 O O . TYR A 1 92 ? 25.714 -6.608 -20.857 1.00 70.56 92 TYR A O 1
ATOM 744 N N . GLU A 1 93 ? 27.770 -5.718 -20.813 1.00 70.31 93 GLU A N 1
ATOM 745 C CA . GLU A 1 93 ? 28.375 -6.776 -21.618 1.00 70.31 93 GLU A CA 1
ATOM 746 C C . GLU A 1 93 ? 28.538 -8.050 -20.775 1.00 70.31 93 GLU A C 1
ATOM 748 O O . GLU A 1 93 ? 29.290 -8.089 -19.797 1.00 70.31 93 GLU A O 1
ATOM 753 N N . LEU A 1 94 ? 27.841 -9.117 -21.163 1.00 58.41 94 LEU A N 1
ATOM 754 C CA . LEU A 1 94 ? 28.038 -10.475 -20.667 1.00 58.41 94 LEU A CA 1
ATOM 755 C C . LEU A 1 94 ? 28.848 -11.246 -21.715 1.00 58.41 94 LEU A C 1
ATOM 757 O O . LEU A 1 94 ? 28.315 -11.935 -22.589 1.00 58.41 94 LEU A O 1
ATOM 761 N N . GLY A 1 95 ? 30.172 -11.101 -21.639 1.00 62.25 95 GLY A N 1
ATOM 762 C CA . GLY A 1 95 ? 31.099 -11.747 -22.570 1.00 62.25 95 GLY A CA 1
ATOM 763 C C . GLY A 1 95 ? 30.986 -11.218 -24.006 1.00 62.25 95 GLY A C 1
ATOM 764 O O . GLY A 1 95 ? 30.544 -10.102 -24.241 1.00 62.25 95 GLY A O 1
ATOM 765 N N . HIS A 1 96 ? 31.429 -12.011 -24.987 1.00 52.09 96 HIS A N 1
ATOM 766 C CA . HIS A 1 96 ? 31.544 -11.569 -26.386 1.00 52.09 96 HIS A CA 1
ATOM 767 C C . HIS A 1 96 ? 30.240 -11.616 -27.204 1.00 52.09 96 HIS A C 1
ATOM 769 O O . HIS A 1 96 ? 30.278 -11.261 -28.379 1.00 52.09 96 HIS A O 1
ATOM 775 N N . GLN A 1 97 ? 29.116 -12.086 -26.647 1.00 51.09 97 GLN A N 1
ATOM 776 C CA . GLN A 1 97 ? 27.916 -12.395 -27.447 1.00 51.09 97 GLN A CA 1
ATOM 777 C C . GLN A 1 97 ? 26.567 -12.012 -26.818 1.00 51.09 97 GLN A C 1
ATOM 779 O O . GLN A 1 97 ? 25.562 -12.102 -27.514 1.00 51.09 97 GLN A O 1
ATOM 784 N N . SER A 1 98 ? 26.508 -11.559 -25.560 1.00 53.84 98 SER A N 1
ATOM 785 C CA . SER A 1 98 ? 25.236 -11.162 -24.937 1.00 53.84 98 SER A CA 1
ATOM 786 C C . SER A 1 98 ? 25.350 -9.829 -24.205 1.00 53.84 98 SER A C 1
ATOM 788 O O . SER A 1 98 ? 26.336 -9.585 -23.509 1.00 53.84 98 SER A O 1
ATOM 790 N N . CYS A 1 99 ? 24.347 -8.965 -24.359 1.00 58.88 99 CYS A N 1
ATOM 791 C CA . CYS A 1 99 ? 24.179 -7.759 -23.558 1.00 58.88 99 CYS A CA 1
ATOM 792 C C . CYS A 1 99 ? 22.963 -7.936 -22.639 1.00 58.88 99 CYS A C 1
ATOM 794 O O . CYS A 1 99 ? 21.873 -8.275 -23.092 1.00 58.88 99 CYS A O 1
ATOM 796 N N . LEU A 1 100 ? 23.144 -7.732 -21.333 1.00 65.38 100 LEU A N 1
ATOM 797 C CA . LEU A 1 100 ? 22.024 -7.622 -20.401 1.00 65.38 100 LEU A CA 1
ATOM 798 C C . LEU A 1 100 ? 21.635 -6.157 -20.313 1.00 65.38 100 LEU A C 1
ATOM 800 O O . LEU A 1 100 ? 22.413 -5.335 -19.829 1.00 65.38 100 LEU A O 1
ATOM 804 N N . ARG A 1 101 ? 20.423 -5.841 -20.751 1.00 73.75 101 ARG A N 1
ATOM 805 C CA . ARG A 1 101 ? 19.860 -4.503 -20.627 1.00 73.75 101 ARG A CA 1
ATOM 806 C C . ARG A 1 101 ? 18.928 -4.458 -19.426 1.00 73.75 101 ARG A C 1
ATOM 808 O O . ARG A 1 101 ? 18.032 -5.286 -19.301 1.00 73.75 101 ARG A O 1
ATOM 815 N N . VAL A 1 102 ? 19.149 -3.505 -18.526 1.00 84.38 102 VAL A N 1
ATOM 816 C CA . VAL A 1 102 ? 18.301 -3.303 -17.346 1.00 84.38 102 VAL A CA 1
ATOM 817 C C . VAL A 1 102 ? 17.709 -1.901 -17.344 1.00 84.38 102 VAL A C 1
ATOM 819 O O . VAL A 1 102 ? 18.384 -0.933 -17.693 1.00 84.38 102 VAL A O 1
ATOM 822 N N . ARG A 1 103 ? 16.456 -1.771 -16.896 1.00 90.31 103 ARG A N 1
ATOM 823 C CA . ARG A 1 103 ? 15.823 -0.466 -16.678 1.00 90.31 103 ARG A CA 1
ATOM 824 C C . ARG A 1 103 ? 16.141 0.017 -15.269 1.00 90.31 103 ARG A C 1
ATOM 826 O O . ARG A 1 103 ? 15.643 -0.536 -14.285 1.00 90.31 103 ARG A O 1
ATOM 833 N N . ARG A 1 104 ? 16.957 1.061 -15.152 1.00 93.69 104 ARG A N 1
ATOM 834 C CA . ARG A 1 104 ? 17.356 1.662 -13.876 1.00 93.69 104 ARG A CA 1
ATOM 835 C C . ARG A 1 104 ? 16.652 2.999 -13.671 1.00 93.69 104 ARG A C 1
ATOM 837 O O . ARG A 1 104 ? 16.390 3.728 -14.617 1.00 93.69 104 ARG A O 1
ATOM 844 N N . ALA A 1 105 ? 16.363 3.345 -12.423 1.00 96.25 105 ALA A N 1
ATOM 845 C CA . ALA A 1 105 ? 15.793 4.638 -12.060 1.00 96.25 105 ALA A CA 1
ATOM 846 C C . ALA A 1 105 ? 16.419 5.174 -10.771 1.00 96.25 105 ALA A C 1
ATOM 848 O O . ALA A 1 105 ? 16.891 4.410 -9.923 1.00 96.25 105 ALA A O 1
ATOM 849 N N . TRP A 1 106 ? 16.429 6.496 -10.597 1.00 96.56 106 TRP A N 1
ATOM 850 C CA . TRP A 1 106 ? 16.861 7.099 -9.339 1.00 96.56 106 TRP A CA 1
ATOM 851 C C . TRP A 1 106 ? 15.845 6.814 -8.234 1.00 96.56 106 TRP A C 1
ATOM 853 O O . TRP A 1 106 ? 14.635 6.833 -8.447 1.00 96.56 106 TRP A O 1
ATOM 863 N N . LYS A 1 107 ? 16.342 6.587 -7.018 1.00 91.69 107 LYS A N 1
ATOM 864 C CA . LYS A 1 107 ? 15.508 6.657 -5.820 1.00 91.69 107 LYS A CA 1
ATOM 865 C C . LYS A 1 107 ? 15.117 8.111 -5.579 1.00 91.69 107 LYS A C 1
ATOM 867 O O . LYS A 1 107 ? 15.870 9.033 -5.878 1.00 91.69 107 LYS A O 1
ATOM 872 N N . GLY A 1 108 ? 13.960 8.296 -4.968 1.00 89.25 108 GLY A N 1
ATOM 873 C CA . GLY A 1 108 ? 13.425 9.622 -4.649 1.00 89.25 108 GLY A CA 1
ATOM 874 C C . GLY A 1 108 ? 11.971 9.599 -4.192 1.00 89.25 108 GLY A C 1
ATOM 875 O O . GLY A 1 108 ? 11.363 10.649 -4.026 1.00 89.25 108 GLY A O 1
ATOM 876 N N . HIS A 1 109 ? 11.420 8.403 -3.992 1.00 92.19 109 HIS A N 1
ATOM 877 C CA . HIS A 1 109 ? 10.048 8.177 -3.570 1.00 92.19 109 HIS A CA 1
ATOM 878 C C . HIS A 1 109 ? 10.020 7.649 -2.135 1.00 92.19 109 HIS A C 1
ATOM 880 O O . HIS A 1 109 ? 11.062 7.340 -1.551 1.00 92.19 109 HIS A O 1
ATOM 886 N N . ASP A 1 110 ? 8.817 7.552 -1.576 1.00 94.19 110 ASP A N 1
ATOM 887 C CA . ASP A 1 110 ? 8.593 7.028 -0.234 1.00 94.19 110 ASP A CA 1
ATOM 888 C C . ASP A 1 110 ? 9.250 5.646 -0.047 1.00 94.19 110 ASP A C 1
ATOM 890 O O . ASP A 1 110 ? 9.030 4.720 -0.830 1.00 94.19 110 ASP A O 1
ATOM 894 N N . PHE A 1 111 ? 10.073 5.502 0.995 1.00 93.00 111 PHE A N 1
ATOM 895 C CA . PHE A 1 111 ? 10.839 4.276 1.227 1.00 93.00 111 PHE A CA 1
ATOM 896 C C . PHE A 1 111 ? 9.958 3.056 1.510 1.00 93.00 111 PHE A C 1
ATOM 898 O O . PHE A 1 111 ? 10.342 1.949 1.140 1.00 93.00 111 PHE A O 1
ATOM 905 N N . GLN A 1 112 ? 8.795 3.228 2.144 1.00 94.75 112 GLN A N 1
ATOM 906 C CA . GLN A 1 112 ? 7.875 2.116 2.382 1.00 94.75 112 GLN A CA 1
ATOM 907 C C . GLN A 1 112 ? 7.279 1.635 1.061 1.00 94.75 112 GLN A C 1
ATOM 909 O O . GLN A 1 112 ? 7.229 0.432 0.822 1.00 94.75 112 GLN A O 1
ATOM 914 N N . ILE A 1 113 ? 6.916 2.556 0.165 1.00 97.25 113 ILE A N 1
ATOM 915 C CA . ILE A 1 113 ? 6.466 2.203 -1.187 1.00 97.25 113 ILE A CA 1
ATOM 916 C C . ILE A 1 113 ? 7.569 1.467 -1.950 1.00 97.25 113 ILE A C 1
ATOM 918 O O . ILE A 1 113 ? 7.303 0.416 -2.525 1.00 97.25 113 ILE A O 1
ATOM 922 N N . MET A 1 114 ? 8.810 1.960 -1.908 1.00 95.75 114 MET A N 1
ATOM 923 C CA . MET A 1 114 ? 9.946 1.282 -2.546 1.00 95.75 114 MET A CA 1
ATOM 924 C C . MET A 1 114 ? 10.145 -0.140 -2.009 1.00 95.75 114 MET A C 1
ATOM 926 O O . MET A 1 114 ? 10.346 -1.058 -2.799 1.00 95.75 114 MET A O 1
ATOM 930 N N . ASN A 1 115 ? 10.034 -0.341 -0.693 1.00 95.31 115 ASN A N 1
ATOM 931 C CA . ASN A 1 115 ? 10.119 -1.673 -0.092 1.00 95.31 115 ASN A CA 1
ATOM 932 C C . ASN A 1 115 ? 8.988 -2.585 -0.586 1.00 95.31 115 ASN A C 1
ATOM 934 O O . ASN A 1 115 ? 9.262 -3.701 -1.011 1.00 95.31 115 ASN A O 1
ATOM 938 N N . LEU A 1 116 ? 7.744 -2.094 -0.625 1.00 97.19 116 LEU A N 1
ATOM 939 C CA . LEU A 1 116 ? 6.596 -2.854 -1.135 1.00 97.19 116 LEU A CA 1
ATOM 940 C C . LEU A 1 116 ? 6.749 -3.223 -2.620 1.00 97.19 116 LEU A C 1
ATOM 942 O O . LEU A 1 116 ? 6.303 -4.289 -3.041 1.00 97.19 116 LEU A O 1
ATOM 946 N N . LEU A 1 117 ? 7.363 -2.355 -3.431 1.00 97.94 117 LEU A N 1
ATOM 947 C CA . LEU A 1 117 ? 7.676 -2.652 -4.832 1.00 97.94 117 LEU A CA 1
ATOM 948 C C . LEU A 1 117 ? 8.703 -3.792 -4.947 1.00 97.94 117 LEU A C 1
ATOM 950 O O . LEU A 1 117 ? 8.521 -4.695 -5.766 1.00 97.94 117 LEU A O 1
ATOM 954 N N . THR A 1 118 ? 9.742 -3.782 -4.109 1.00 96.62 118 THR A N 1
ATOM 955 C CA . THR A 1 118 ? 10.736 -4.864 -4.028 1.00 96.62 118 THR A CA 1
ATOM 956 C C . THR A 1 118 ? 10.112 -6.167 -3.528 1.00 96.62 118 THR A C 1
ATOM 958 O O . THR A 1 118 ? 10.290 -7.203 -4.158 1.00 96.62 118 THR A O 1
ATOM 961 N N . GLU A 1 119 ? 9.303 -6.127 -2.465 1.00 96.75 119 GLU A N 1
ATOM 962 C CA . GLU A 1 119 ? 8.591 -7.296 -1.916 1.00 96.75 119 GLU A CA 1
ATOM 963 C C . GLU A 1 119 ? 7.660 -7.955 -2.948 1.00 96.75 119 GLU A C 1
ATOM 965 O O . GLU A 1 119 ? 7.479 -9.170 -2.952 1.00 96.75 119 GLU A O 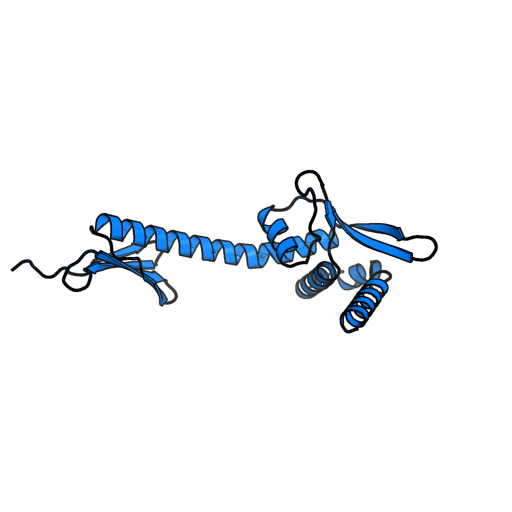1
ATOM 970 N N . ARG A 1 120 ? 7.089 -7.170 -3.870 1.00 96.88 120 ARG A N 1
ATOM 971 C CA . ARG A 1 120 ? 6.259 -7.675 -4.982 1.00 96.88 120 ARG A CA 1
ATOM 972 C C . ARG A 1 120 ? 7.068 -8.256 -6.146 1.00 96.88 120 ARG A C 1
ATOM 974 O O . ARG A 1 120 ? 6.476 -8.792 -7.094 1.00 96.88 120 ARG A O 1
ATOM 981 N N . GLY A 1 121 ? 8.394 -8.152 -6.086 1.00 96.81 121 GLY A N 1
ATOM 982 C CA . GLY A 1 121 ? 9.317 -8.560 -7.139 1.00 96.81 121 GLY A CA 1
ATOM 983 C C . GLY A 1 121 ? 9.270 -7.650 -8.363 1.00 96.81 121 GLY A C 1
ATOM 984 O O . GLY A 1 121 ? 9.541 -8.112 -9.466 1.00 96.81 121 GLY A O 1
ATOM 985 N N . TRP A 1 122 ? 8.860 -6.387 -8.205 1.00 97.19 122 TRP A N 1
ATOM 986 C CA . TRP A 1 122 ? 8.847 -5.396 -9.291 1.00 97.19 122 TRP A CA 1
ATOM 987 C C . TRP A 1 122 ? 10.138 -4.578 -9.359 1.00 97.19 122 TRP A C 1
ATOM 989 O O . TRP A 1 122 ? 10.457 -4.012 -10.402 1.00 97.19 122 TRP A O 1
ATOM 999 N N . LEU A 1 123 ? 10.893 -4.539 -8.264 1.00 96.50 123 LEU A N 1
ATOM 1000 C CA . LEU A 1 123 ? 12.253 -4.016 -8.212 1.00 96.50 123 LEU A CA 1
ATOM 1001 C C . LEU A 1 123 ? 13.194 -5.120 -7.738 1.00 96.50 123 LEU A C 1
ATOM 1003 O O . LEU A 1 123 ? 12.793 -5.978 -6.951 1.00 96.50 123 LEU A O 1
ATOM 1007 N N . GLU A 1 124 ? 14.439 -5.087 -8.201 1.00 93.88 124 GLU A N 1
ATOM 1008 C CA . GLU A 1 124 ? 15.469 -6.007 -7.722 1.00 93.88 124 GLU A CA 1
ATOM 1009 C C . GLU A 1 124 ? 15.804 -5.758 -6.248 1.00 93.88 124 GLU A C 1
ATOM 1011 O O . GLU A 1 124 ? 15.936 -4.613 -5.792 1.00 93.88 124 GLU A O 1
ATOM 1016 N N . GLU A 1 125 ? 16.015 -6.843 -5.503 1.00 91.06 125 GLU A N 1
ATOM 1017 C CA . GLU A 1 125 ? 16.553 -6.757 -4.154 1.00 91.06 125 GLU A CA 1
ATOM 1018 C C . GLU A 1 125 ? 18.017 -6.307 -4.198 1.00 91.06 125 GLU A C 1
ATOM 1020 O O . GLU A 1 125 ? 18.865 -6.863 -4.897 1.00 91.06 125 GLU A O 1
ATOM 1025 N N . GLN A 1 126 ? 18.336 -5.282 -3.414 1.00 87.94 126 GLN A N 1
ATOM 1026 C CA . GLN A 1 126 ? 19.682 -4.735 -3.354 1.00 87.94 126 GLN A CA 1
ATOM 1027 C C . GLN A 1 126 ? 20.380 -5.181 -2.078 1.00 87.94 126 GLN A C 1
ATOM 1029 O O . GLN A 1 126 ? 19.849 -4.993 -0.990 1.00 87.94 126 GLN A O 1
ATOM 1034 N N . ARG A 1 127 ? 21.629 -5.646 -2.191 1.00 84.50 127 ARG A N 1
ATOM 1035 C CA . ARG A 1 127 ? 22.446 -6.021 -1.020 1.00 84.50 127 ARG A CA 1
ATOM 1036 C C . ARG A 1 127 ? 22.675 -4.857 -0.044 1.00 84.50 127 ARG A C 1
ATOM 1038 O O . ARG A 1 127 ? 22.718 -5.072 1.158 1.00 84.50 127 ARG A O 1
ATOM 1045 N N . ASN A 1 128 ? 22.815 -3.626 -0.552 1.00 87.06 128 ASN A N 1
ATOM 1046 C CA . ASN A 1 128 ? 23.085 -2.419 0.248 1.00 87.06 128 ASN A CA 1
ATOM 1047 C C . ASN A 1 128 ? 22.133 -1.262 -0.122 1.00 87.06 128 ASN A C 1
ATOM 1049 O O . ASN A 1 128 ? 22.567 -0.233 -0.657 1.00 87.06 128 ASN A O 1
ATOM 1053 N N . PRO A 1 129 ? 20.825 -1.375 0.177 1.00 82.69 129 PRO A N 1
ATOM 1054 C CA . PRO A 1 129 ? 19.808 -0.463 -0.346 1.00 82.69 129 PRO A CA 1
ATOM 1055 C C . PRO A 1 129 ? 19.942 0.969 0.195 1.00 82.69 129 PRO A C 1
ATOM 1057 O O . PRO A 1 129 ? 19.455 1.902 -0.434 1.00 82.69 129 PRO A O 1
ATOM 1060 N N . LYS A 1 130 ? 20.628 1.176 1.328 1.00 84.06 130 LYS A N 1
ATOM 1061 C CA . LYS A 1 130 ? 20.861 2.512 1.910 1.00 84.06 130 LYS A CA 1
ATOM 1062 C C . LYS A 1 130 ? 21.979 3.306 1.224 1.00 84.06 130 LYS A C 1
ATOM 1064 O O . LYS A 1 130 ? 22.010 4.523 1.352 1.00 84.06 130 LYS A O 1
ATOM 1069 N N . GLN A 1 131 ? 22.908 2.634 0.542 1.00 87.62 131 GLN A N 1
ATOM 1070 C CA . GLN A 1 131 ? 24.066 3.278 -0.097 1.00 87.62 131 GLN A CA 1
ATOM 1071 C C . GLN A 1 131 ? 23.852 3.487 -1.598 1.00 87.62 131 GLN A C 1
ATOM 1073 O O . GLN A 1 131 ? 24.374 4.433 -2.186 1.00 87.62 131 GLN A O 1
ATOM 1078 N N . ILE A 1 132 ? 23.067 2.607 -2.220 1.00 89.69 132 ILE A N 1
ATOM 1079 C CA . ILE A 1 132 ? 22.779 2.666 -3.648 1.00 89.69 132 ILE A CA 1
ATOM 1080 C C . ILE A 1 132 ? 21.687 3.709 -3.887 1.00 89.69 132 ILE A C 1
ATOM 1082 O O . ILE A 1 132 ? 20.619 3.652 -3.281 1.00 89.69 132 ILE A O 1
ATOM 1086 N N . LYS A 1 133 ? 21.945 4.657 -4.786 1.00 92.25 133 LYS A N 1
ATOM 1087 C CA . LYS A 1 133 ? 21.037 5.777 -5.086 1.00 92.25 133 LYS A CA 1
ATOM 1088 C C . LYS A 1 133 ? 19.964 5.449 -6.124 1.00 92.25 133 LYS A C 1
ATOM 1090 O O . LYS A 1 133 ? 19.050 6.240 -6.312 1.00 92.25 133 LYS A O 1
ATOM 1095 N N . SER A 1 134 ? 20.069 4.312 -6.797 1.00 94.12 134 SER A N 1
ATOM 1096 C CA . SER A 1 134 ? 19.166 3.880 -7.863 1.00 94.12 134 SER A CA 1
ATOM 1097 C C . SER A 1 134 ? 18.509 2.543 -7.539 1.00 94.12 134 SER A C 1
ATOM 1099 O O . SER A 1 134 ? 18.928 1.851 -6.613 1.00 94.12 134 SER A O 1
ATOM 1101 N N . VAL A 1 135 ? 17.472 2.189 -8.286 1.00 95.50 135 VAL A N 1
ATOM 1102 C CA . VAL A 1 135 ? 16.822 0.873 -8.295 1.00 95.50 135 VAL A CA 1
ATOM 1103 C C . VAL A 1 135 ? 16.795 0.323 -9.709 1.00 95.50 135 VAL A C 1
ATOM 1105 O O . VAL A 1 135 ? 16.865 1.095 -10.663 1.00 95.50 135 VAL A O 1
ATOM 1108 N N . VAL A 1 136 ? 16.693 -0.995 -9.827 1.00 94.44 136 VAL A N 1
ATOM 1109 C CA . VAL A 1 136 ? 16.533 -1.693 -11.102 1.00 94.44 136 VAL A CA 1
ATOM 1110 C C . VAL A 1 136 ? 15.134 -2.295 -11.126 1.00 94.44 136 VAL A C 1
ATOM 1112 O O . VAL A 1 136 ? 14.723 -2.921 -10.147 1.00 94.44 136 VAL A O 1
ATOM 1115 N N . LEU A 1 137 ? 14.388 -2.045 -12.201 1.00 94.31 137 LEU A N 1
ATOM 1116 C CA . LEU A 1 137 ? 13.094 -2.673 -12.429 1.00 94.31 137 LEU A CA 1
ATOM 1117 C C . LEU A 1 137 ? 13.329 -4.083 -12.963 1.00 94.31 137 LEU A C 1
ATOM 1119 O O . LEU A 1 137 ? 14.120 -4.281 -13.881 1.00 94.31 137 LEU A O 1
ATOM 1123 N N . THR A 1 138 ? 12.611 -5.049 -12.403 1.00 93.00 138 THR A N 1
ATOM 1124 C CA . THR A 1 138 ? 12.594 -6.416 -12.934 1.00 93.00 138 THR A CA 1
ATOM 1125 C C . THR A 1 138 ? 11.749 -6.471 -14.212 1.00 93.00 138 THR A C 1
ATOM 1127 O O . THR A 1 138 ? 10.906 -5.588 -14.412 1.00 93.00 138 THR A O 1
ATOM 1130 N N . PRO A 1 139 ? 11.866 -7.528 -15.034 1.00 89.00 139 PRO A N 1
ATOM 1131 C CA . PRO A 1 139 ? 10.939 -7.784 -16.143 1.00 89.00 139 PRO A CA 1
ATOM 1132 C C . PRO A 1 139 ? 9.460 -7.669 -15.741 1.00 89.00 139 PRO A C 1
ATOM 1134 O O . PRO A 1 139 ? 8.682 -6.907 -16.320 1.00 89.00 139 PRO A O 1
ATOM 1137 N N . LYS A 1 140 ? 9.091 -8.324 -14.633 1.00 92.75 140 LYS A N 1
ATOM 1138 C CA . LYS A 1 140 ? 7.756 -8.239 -14.028 1.00 92.75 140 LYS A CA 1
ATOM 1139 C C . LYS A 1 140 ? 7.363 -6.801 -13.675 1.00 92.75 140 LYS A C 1
ATOM 1141 O O . LYS A 1 140 ? 6.213 -6.408 -13.873 1.00 92.75 140 LYS A O 1
ATOM 1146 N N . GLY A 1 141 ? 8.296 -6.019 -13.132 1.00 95.25 141 GLY A N 1
ATOM 1147 C CA . GLY A 1 141 ? 8.092 -4.610 -12.806 1.00 95.25 141 GLY A CA 1
ATOM 1148 C C . GLY A 1 141 ? 7.867 -3.741 -14.040 1.00 95.25 141 GLY A C 1
ATOM 1149 O O . GLY A 1 141 ? 6.940 -2.934 -14.042 1.00 95.25 141 GLY A O 1
ATOM 1150 N N . ILE A 1 142 ? 8.655 -3.946 -15.099 1.00 93.38 142 ILE A N 1
ATOM 1151 C CA . ILE A 1 142 ? 8.510 -3.266 -16.395 1.00 93.38 142 ILE A CA 1
ATOM 1152 C C . ILE A 1 142 ? 7.132 -3.562 -16.993 1.00 93.38 142 ILE A C 1
ATOM 1154 O O . ILE A 1 142 ? 6.365 -2.637 -17.271 1.00 93.38 142 ILE A O 1
ATOM 1158 N N . LYS A 1 143 ? 6.766 -4.844 -17.100 1.00 92.19 143 LYS A N 1
ATOM 1159 C CA . LYS A 1 143 ? 5.463 -5.284 -17.619 1.00 92.19 143 LYS A CA 1
ATOM 1160 C C . LYS A 1 143 ? 4.303 -4.651 -16.854 1.00 92.19 143 LYS A C 1
ATOM 1162 O O . LYS A 1 143 ? 3.362 -4.124 -17.453 1.00 92.19 143 LYS A O 1
ATOM 1167 N N . GLN A 1 144 ? 4.389 -4.644 -15.524 1.00 96.12 144 GLN A N 1
ATOM 1168 C CA . GLN A 1 144 ? 3.370 -4.032 -14.679 1.00 96.12 144 GLN A CA 1
ATOM 1169 C C . GLN A 1 144 ? 3.316 -2.504 -14.845 1.00 96.12 144 GLN A C 1
ATOM 1171 O O . GLN A 1 144 ? 2.221 -1.943 -14.903 1.00 96.12 144 GLN A O 1
ATOM 1176 N N . ALA A 1 145 ? 4.461 -1.824 -14.948 1.00 95.75 145 ALA A N 1
ATOM 1177 C CA . ALA A 1 145 ? 4.522 -0.381 -15.172 1.00 95.75 145 ALA A CA 1
ATOM 1178 C C . ALA A 1 145 ? 3.844 0.012 -16.492 1.00 95.75 145 ALA A C 1
ATOM 1180 O O . ALA A 1 145 ? 3.003 0.913 -16.509 1.00 95.75 145 ALA A O 1
ATOM 1181 N N . ARG A 1 146 ? 4.145 -0.713 -17.579 1.00 92.31 146 ARG A N 1
ATOM 1182 C CA . ARG A 1 146 ? 3.515 -0.521 -18.893 1.00 92.31 146 ARG A CA 1
ATOM 1183 C C . ARG A 1 146 ? 2.005 -0.734 -18.825 1.00 92.31 146 ARG A C 1
ATOM 1185 O O . ARG A 1 146 ? 1.249 0.097 -19.321 1.00 92.31 146 ARG A O 1
ATOM 1192 N N . HIS A 1 147 ? 1.554 -1.800 -18.159 1.00 93.88 147 HIS A N 1
ATOM 1193 C CA . HIS A 1 147 ? 0.126 -2.056 -17.959 1.00 93.88 147 HIS A CA 1
ATOM 1194 C C . HIS A 1 147 ? -0.577 -0.901 -17.224 1.00 93.88 147 HIS A C 1
ATOM 1196 O O . HIS A 1 147 ? -1.640 -0.452 -17.650 1.00 93.88 147 HIS A O 1
ATOM 1202 N N . ILE A 1 148 ? 0.030 -0.377 -16.154 1.00 96.38 148 ILE A N 1
ATOM 1203 C CA . ILE A 1 148 ? -0.502 0.777 -15.413 1.00 96.38 148 ILE A CA 1
ATOM 1204 C C . ILE A 1 148 ? -0.594 2.007 -16.320 1.00 96.38 148 ILE A C 1
ATOM 1206 O O . ILE A 1 148 ? -1.635 2.656 -16.355 1.00 96.38 148 ILE A O 1
ATOM 1210 N N . LEU A 1 149 ? 0.466 2.314 -17.065 1.00 94.50 149 LEU A N 1
ATOM 1211 C CA . LEU A 1 149 ? 0.520 3.472 -17.957 1.00 94.50 149 LEU A CA 1
ATOM 1212 C C . LEU A 1 149 ? -0.534 3.414 -19.071 1.00 94.50 149 LEU A C 1
ATOM 1214 O O . LEU A 1 149 ? -1.191 4.423 -19.322 1.00 94.50 149 LEU A O 1
ATOM 1218 N N . LYS A 1 150 ? -0.769 2.236 -19.667 1.00 92.06 150 LYS A N 1
ATOM 1219 C CA . LYS A 1 150 ? -1.867 2.027 -20.630 1.00 92.06 150 LYS A CA 1
ATOM 1220 C C . LYS A 1 150 ? -3.228 2.328 -20.005 1.00 92.06 150 LYS A C 1
ATOM 1222 O O . LYS A 1 150 ? -4.042 3.029 -20.597 1.00 92.06 150 LYS A O 1
ATOM 1227 N N . ASN A 1 151 ? -3.453 1.873 -18.774 1.00 94.75 151 ASN A N 1
ATOM 1228 C CA . ASN A 1 151 ? -4.712 2.111 -18.064 1.00 94.75 151 ASN A CA 1
ATOM 1229 C C . ASN A 1 151 ? -4.901 3.571 -17.619 1.00 94.75 151 ASN A C 1
ATOM 1231 O O . ASN A 1 151 ? -6.037 3.999 -17.421 1.00 94.75 151 ASN A O 1
ATOM 1235 N N . LEU A 1 152 ? -3.818 4.339 -17.450 1.00 93.38 152 LEU A N 1
ATOM 1236 C CA . LEU A 1 152 ? -3.895 5.778 -17.176 1.00 93.38 152 LEU A CA 1
ATOM 1237 C C . LEU A 1 152 ? -4.334 6.586 -18.407 1.00 93.38 152 LEU A C 1
ATOM 1239 O O . LEU A 1 152 ? -4.758 7.727 -18.237 1.00 93.38 152 LEU A O 1
ATOM 1243 N N . ASN A 1 153 ? -4.270 5.995 -19.608 1.00 89.81 153 ASN A N 1
ATOM 1244 C CA . ASN A 1 153 ? -4.734 6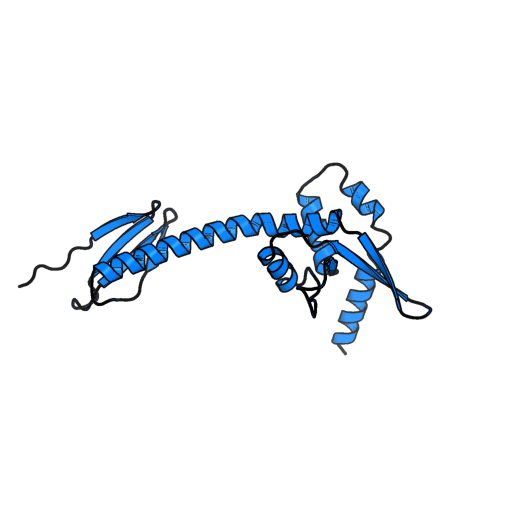.580 -20.868 1.00 89.81 153 ASN A CA 1
ATOM 1245 C C . ASN A 1 153 ? -4.176 7.996 -21.114 1.00 89.81 153 ASN A C 1
ATOM 1247 O O . ASN A 1 153 ? -4.915 8.936 -21.412 1.00 89.81 153 ASN A O 1
ATOM 1251 N N . LEU A 1 154 ? -2.864 8.149 -20.917 1.00 91.00 154 LEU A N 1
ATOM 1252 C CA . LEU A 1 154 ? -2.148 9.396 -21.172 1.00 91.00 154 LEU A CA 1
ATOM 1253 C C . LEU A 1 154 ? -1.867 9.541 -22.674 1.00 91.00 154 LEU A C 1
ATOM 1255 O O . LEU A 1 154 ? -1.507 8.573 -23.341 1.00 91.00 154 LEU A O 1
ATOM 1259 N N . GLU A 1 155 ? -2.005 10.757 -23.197 1.00 93.88 155 GLU A N 1
ATOM 1260 C CA . GLU A 1 155 ? -1.641 11.073 -24.581 1.00 93.88 155 GLU A CA 1
ATOM 1261 C C . GLU A 1 155 ? -0.137 10.837 -24.812 1.00 93.88 155 GLU A C 1
ATOM 1263 O O . GLU A 1 155 ? 0.686 11.187 -23.963 1.00 93.88 155 GLU A O 1
ATOM 1268 N N . GLY A 1 156 ? 0.225 10.233 -25.949 1.00 89.00 156 GLY A N 1
ATOM 1269 C CA . GLY A 1 156 ? 1.618 9.947 -26.305 1.00 89.00 156 GLY A CA 1
ATOM 1270 C C . GLY A 1 156 ? 2.179 8.631 -25.749 1.00 89.00 156 GLY A C 1
ATOM 1271 O O . GLY A 1 156 ? 3.375 8.372 -25.895 1.00 89.00 156 GLY A O 1
ATOM 1272 N N . ILE A 1 157 ? 1.371 7.818 -25.050 1.00 90.69 157 ILE A N 1
ATOM 1273 C CA . ILE A 1 157 ? 1.891 6.633 -24.352 1.00 90.69 157 ILE A CA 1
ATOM 1274 C C . ILE A 1 157 ? 2.298 5.495 -25.296 1.00 90.69 157 ILE A C 1
ATOM 1276 O O . ILE A 1 157 ? 3.274 4.798 -25.025 1.00 90.69 157 ILE A O 1
ATOM 1280 N N . GLU A 1 158 ? 1.594 5.317 -26.413 1.00 87.88 158 GLU A N 1
ATOM 1281 C CA . GLU A 1 158 ? 1.928 4.275 -27.389 1.00 87.88 158 GLU A CA 1
ATOM 1282 C C . GLU A 1 158 ? 3.204 4.646 -28.160 1.00 87.88 158 GLU A C 1
ATOM 1284 O O . GLU A 1 158 ? 4.087 3.809 -28.332 1.00 87.88 158 GLU A O 1
ATOM 1289 N N . GLU A 1 159 ? 3.367 5.920 -28.532 1.00 88.75 159 GLU A N 1
ATOM 1290 C CA . GLU A 1 159 ? 4.596 6.449 -29.134 1.00 88.75 159 GLU A CA 1
ATOM 1291 C C . GLU A 1 159 ? 5.781 6.371 -28.161 1.00 88.75 159 GLU A C 1
ATOM 1293 O O . GLU A 1 159 ? 6.911 6.064 -28.556 1.00 88.75 159 GLU A O 1
ATOM 1298 N N . PHE A 1 160 ? 5.527 6.613 -26.870 1.00 86.88 160 PHE A N 1
ATOM 1299 C CA . PHE A 1 160 ? 6.531 6.424 -25.830 1.00 86.88 160 PHE A CA 1
ATOM 1300 C C . PHE A 1 160 ? 7.009 4.971 -25.808 1.00 86.88 160 PHE A C 1
ATOM 1302 O O . PHE A 1 160 ? 8.212 4.745 -25.880 1.00 86.88 160 PHE A O 1
ATOM 1309 N N . PHE A 1 161 ? 6.109 3.982 -25.785 1.00 85.62 161 PHE A N 1
ATOM 1310 C CA . PHE A 1 161 ? 6.512 2.570 -25.780 1.00 85.62 161 PHE A CA 1
ATOM 1311 C C . PHE A 1 161 ? 7.277 2.147 -27.031 1.00 85.62 161 PHE A C 1
ATOM 1313 O O . PHE A 1 161 ? 8.292 1.471 -26.895 1.00 85.62 161 PHE A O 1
ATOM 1320 N N . GLN A 1 162 ? 6.881 2.614 -28.215 1.00 80.69 162 GLN A N 1
ATOM 1321 C CA . GLN A 1 162 ? 7.586 2.310 -29.468 1.00 80.69 162 GLN A CA 1
ATOM 1322 C C . GLN A 1 162 ? 9.048 2.778 -29.459 1.00 80.69 162 GLN A C 1
ATOM 1324 O O . GLN A 1 162 ? 9.896 2.198 -30.134 1.00 80.69 162 GLN A O 1
ATOM 1329 N N . THR A 1 163 ? 9.365 3.800 -28.660 1.00 71.75 163 THR A N 1
ATOM 1330 C CA . THR A 1 163 ? 10.741 4.281 -28.468 1.00 71.75 163 THR A CA 1
ATOM 1331 C C . THR A 1 163 ? 11.612 3.264 -27.711 1.00 71.75 163 THR A C 1
ATOM 1333 O O . THR A 1 163 ? 12.834 3.266 -27.860 1.00 71.75 163 THR A O 1
ATOM 1336 N N . TYR A 1 164 ? 10.994 2.379 -26.922 1.00 67.38 164 TYR A N 1
ATOM 1337 C CA . TYR A 1 164 ? 11.663 1.397 -26.063 1.00 67.38 164 TYR A CA 1
ATOM 1338 C C . TYR A 1 164 ? 11.410 -0.066 -26.481 1.00 67.38 164 TYR A C 1
ATOM 1340 O O . TYR A 1 164 ? 12.134 -0.947 -26.027 1.00 67.38 164 TYR A O 1
ATOM 1348 N N . ASP A 1 165 ? 10.452 -0.330 -27.379 1.00 60.34 165 ASP A N 1
ATOM 1349 C CA . ASP A 1 165 ? 10.037 -1.681 -27.798 1.00 60.34 165 ASP A CA 1
ATOM 1350 C C . ASP A 1 165 ? 11.137 -2.496 -28.508 1.00 60.34 165 ASP A C 1
ATOM 1352 O O . ASP A 1 165 ? 11.083 -3.717 -28.480 1.00 60.34 165 ASP A O 1
ATOM 1356 N N . ASN A 1 166 ? 12.209 -1.879 -29.019 1.00 52.22 166 ASN A N 1
ATOM 1357 C CA . ASN A 1 166 ? 13.357 -2.620 -29.578 1.00 52.22 166 ASN A CA 1
ATOM 1358 C C . ASN A 1 166 ? 14.199 -3.388 -28.525 1.00 52.22 166 ASN A C 1
ATOM 1360 O O . ASN A 1 166 ? 15.223 -3.968 -28.879 1.00 52.22 166 ASN A O 1
ATOM 1364 N N . CYS A 1 167 ? 13.831 -3.343 -27.238 1.00 51.59 167 CYS A N 1
ATOM 1365 C CA . CYS A 1 167 ? 14.632 -3.875 -26.123 1.00 51.59 167 CYS A CA 1
ATOM 1366 C C . CYS A 1 167 ? 13.936 -4.976 -25.310 1.00 51.59 167 CYS A C 1
ATOM 1368 O O . CYS A 1 167 ? 14.617 -5.711 -24.597 1.00 51.59 167 CYS A O 1
ATOM 1370 N N . ASP A 1 168 ? 12.609 -5.079 -25.401 1.00 53.09 168 ASP A N 1
ATOM 1371 C CA . ASP A 1 168 ? 11.801 -5.945 -24.534 1.00 53.09 168 ASP A CA 1
ATOM 1372 C C . ASP A 1 168 ? 11.643 -7.371 -25.098 1.00 53.09 168 ASP A C 1
ATOM 1374 O O . ASP A 1 168 ? 11.484 -8.309 -24.317 1.00 53.09 168 ASP A O 1
ATOM 1378 N N . ASP A 1 169 ? 11.802 -7.560 -26.415 1.00 53.50 169 ASP A N 1
ATOM 1379 C CA . ASP A 1 169 ? 11.767 -8.882 -27.068 1.00 53.50 169 ASP A CA 1
ATOM 1380 C C . ASP A 1 169 ? 12.828 -9.849 -26.491 1.00 53.50 169 ASP A C 1
ATOM 1382 O O . ASP A 1 169 ? 12.588 -11.047 -26.369 1.00 53.50 169 ASP A O 1
ATOM 1386 N N . LEU A 1 170 ? 13.969 -9.324 -26.025 1.00 51.84 170 LEU A N 1
ATOM 1387 C CA . LEU A 1 170 ? 15.039 -10.105 -25.385 1.00 51.84 170 LEU A CA 1
ATOM 1388 C C . LEU A 1 170 ? 14.684 -10.579 -23.965 1.00 51.84 170 LEU A C 1
ATOM 1390 O O . LEU A 1 170 ? 15.241 -11.560 -23.478 1.00 51.84 170 LEU A O 1
ATOM 1394 N N . ILE A 1 171 ? 13.796 -9.870 -23.264 1.00 55.97 171 ILE A N 1
ATOM 1395 C CA . ILE A 1 171 ? 13.436 -10.187 -21.877 1.00 55.97 171 ILE A CA 1
ATOM 1396 C C . ILE A 1 171 ? 12.440 -11.351 -21.837 1.00 55.97 171 ILE A C 1
ATOM 1398 O O . ILE A 1 171 ? 12.601 -12.255 -21.016 1.00 55.97 171 ILE A O 1
ATOM 1402 N N . ASP A 1 172 ? 11.461 -11.356 -22.745 1.00 56.75 172 ASP A N 1
ATOM 1403 C CA . ASP A 1 172 ? 10.488 -12.445 -22.871 1.00 56.75 172 ASP A CA 1
ATOM 1404 C C . ASP A 1 172 ? 11.165 -13.760 -23.322 1.00 56.75 172 ASP A C 1
ATOM 1406 O O . ASP A 1 172 ? 10.793 -14.834 -22.844 1.00 56.75 172 ASP A O 1
ATOM 1410 N N . GLU A 1 173 ? 12.200 -13.693 -24.170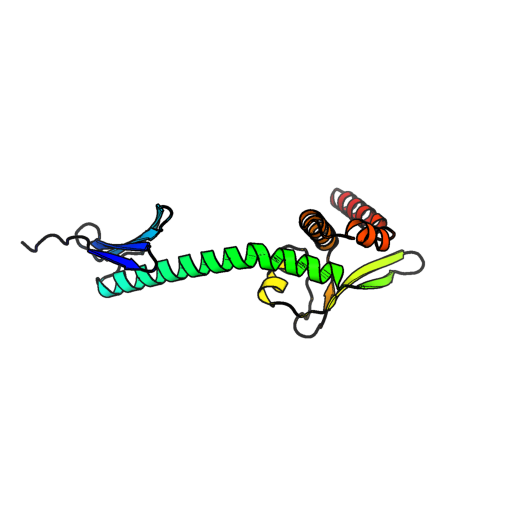 1.00 58.62 173 GLU A N 1
ATOM 1411 C CA . GLU A 1 173 ? 13.015 -14.857 -24.565 1.00 58.62 173 GLU A CA 1
ATOM 1412 C C . GLU A 1 173 ? 13.812 -15.439 -23.379 1.00 58.62 173 GLU A C 1
ATOM 1414 O O . GLU A 1 173 ? 13.799 -16.649 -23.146 1.00 58.62 173 GLU A O 1
ATOM 1419 N N . LEU A 1 174 ? 14.438 -14.587 -22.557 1.00 55.88 174 LEU A N 1
ATOM 1420 C CA . LEU A 1 174 ? 15.227 -15.017 -21.393 1.00 55.88 174 LEU A CA 1
ATOM 1421 C C . LEU A 1 174 ? 14.376 -15.575 -20.236 1.00 55.88 174 LEU A C 1
ATOM 1423 O O . LEU A 1 174 ? 14.854 -16.424 -19.477 1.00 55.88 174 LEU A O 1
ATOM 1427 N N . GLU A 1 175 ? 13.138 -15.100 -20.054 1.00 60.88 175 GLU A N 1
ATOM 1428 C CA . GLU A 1 175 ? 12.205 -15.684 -19.076 1.00 60.88 175 GLU A CA 1
ATOM 1429 C C . GLU A 1 175 ? 11.715 -17.070 -19.524 1.00 60.88 175 GLU A C 1
ATOM 1431 O O . GLU A 1 175 ? 11.674 -17.987 -18.701 1.00 60.88 175 GLU A O 1
ATOM 1436 N N . GLN A 1 176 ? 11.452 -17.262 -20.823 1.00 57.69 176 GLN A N 1
ATOM 1437 C CA . GLN A 1 176 ? 11.072 -18.565 -21.385 1.00 57.69 176 GLN A CA 1
ATOM 1438 C C . GLN A 1 176 ? 12.195 -19.605 -21.278 1.00 57.69 176 GLN A C 1
ATOM 1440 O O . GLN A 1 176 ? 11.928 -20.759 -20.944 1.00 57.69 176 GLN A O 1
ATOM 1445 N N . GLU A 1 177 ? 13.451 -19.215 -21.507 1.00 55.75 177 GLU A N 1
ATOM 1446 C CA . GLU A 1 177 ? 14.600 -20.115 -21.335 1.00 55.75 177 GLU A CA 1
ATOM 1447 C C . GLU A 1 177 ? 14.805 -20.527 -19.867 1.00 55.75 177 GLU A C 1
ATOM 1449 O O . GLU A 1 177 ? 15.122 -21.683 -19.580 1.00 55.75 177 GLU A O 1
ATOM 1454 N N . LYS A 1 178 ? 14.587 -19.613 -18.911 1.00 56.78 178 LYS A N 1
ATOM 1455 C CA . LYS A 1 178 ? 14.708 -19.921 -17.476 1.00 56.78 178 LYS A CA 1
ATOM 1456 C C . LYS A 1 178 ? 13.621 -20.857 -16.961 1.00 56.78 178 LYS A C 1
ATOM 1458 O O . LYS A 1 178 ? 13.932 -21.694 -16.117 1.00 56.78 178 LYS A O 1
ATOM 1463 N N . GLU A 1 179 ? 12.386 -20.726 -17.442 1.00 58.03 179 GLU A N 1
ATOM 1464 C CA . GLU A 1 179 ? 11.301 -21.655 -17.097 1.00 58.03 179 GLU A CA 1
ATOM 1465 C C . GLU A 1 179 ? 11.581 -23.062 -17.650 1.00 58.03 179 GLU A C 1
ATOM 1467 O O . GLU A 1 179 ? 11.444 -24.041 -16.920 1.00 58.03 179 GLU A O 1
ATOM 1472 N N . GLN A 1 180 ? 12.094 -23.168 -18.882 1.00 54.06 180 GLN A N 1
ATOM 1473 C CA . GLN A 1 180 ? 12.457 -24.455 -19.497 1.00 54.06 180 GLN A CA 1
ATOM 1474 C C . GLN A 1 180 ? 13.608 -25.175 -18.775 1.00 54.06 180 GLN A C 1
ATOM 1476 O O . GLN A 1 180 ? 13.617 -26.399 -18.713 1.00 54.06 180 GLN A O 1
ATOM 1481 N N . LEU A 1 181 ? 14.554 -24.433 -18.191 1.00 53.84 181 LEU A N 1
ATOM 1482 C CA . LEU A 1 181 ? 15.679 -24.977 -17.414 1.00 53.84 181 LEU A CA 1
ATOM 1483 C C . LEU A 1 181 ? 15.322 -25.345 -15.963 1.00 53.84 181 LEU A C 1
ATOM 1485 O O . LEU A 1 181 ? 16.108 -26.020 -15.303 1.00 53.84 181 LEU A O 1
ATOM 1489 N N . SER A 1 182 ? 14.189 -24.873 -15.435 1.00 54.03 182 SER A N 1
ATOM 1490 C CA . SER A 1 182 ? 13.731 -25.207 -14.075 1.00 54.03 182 SER A CA 1
ATOM 1491 C C . SER A 1 182 ? 12.841 -26.451 -13.999 1.00 54.03 182 SER A C 1
ATOM 1493 O O . SER A 1 182 ? 12.580 -26.933 -12.896 1.00 54.03 182 SER A O 1
ATOM 1495 N N . ASP A 1 183 ? 12.407 -26.955 -15.157 1.00 51.00 183 ASP A N 1
ATOM 1496 C CA . ASP A 1 183 ? 11.554 -28.138 -15.311 1.00 51.00 183 ASP A CA 1
ATOM 1497 C C . ASP A 1 183 ? 12.343 -29.417 -15.707 1.00 51.00 183 ASP A C 1
ATOM 1499 O O . ASP A 1 183 ? 11.734 -30.476 -15.886 1.00 51.00 183 ASP A O 1
ATOM 1503 N N . GLU A 1 184 ? 13.683 -29.344 -15.798 1.00 44.41 184 GLU A N 1
ATOM 1504 C CA . GLU A 1 184 ? 14.629 -30.478 -15.951 1.00 44.41 184 GLU A CA 1
ATOM 1505 C C . GLU A 1 184 ? 15.363 -30.817 -14.638 1.00 44.41 184 GLU A C 1
ATOM 1507 O O . GLU A 1 184 ? 15.536 -32.031 -14.360 1.00 44.41 184 GLU A O 1
#

Foldseek 3Di:
DDDADDWDWDDDPNWIKIKDQDPPRAAIKIWIADPVGDIDIDDGDRDPVVRVVRSNVVVVVVVVVVVVVVCLVPQLLVVLLCQQLQWDWDWDDPPDPDIDIWTKGFDDDDVVSVVVCVVVVQWPDDPCVPVDGMITGALVSNVSSLVSLVVVVDPCSVVSVVVVVVPNVVRVVVVVVVVVVVVD

pLDDT: mean 86.66, std 14.91, range [44.41, 98.31]

Sequence (184 aa):
MPKPFRPETRSRYKWSVTIYAGSEGVGFYTECISPKGAILRTEICNDKGSAWQQGYNLVDRAIQEELTNRYNTIAIPLTLALLYVSGWDEEYELGHQSCLRVRRAWKGHDFQIMNLLTERGWLEEQRNPKQIKSVVLTPKGIKQARHILKNLNLEGIEEFFQTYDNCDDLIDELEQEKEQLSDE